Protein AF-0000000086675940 (afdb_homodimer)

Radius of gyration: 17.9 Å; Cα contacts (8 Å, |Δi|>4): 597; chains: 2; bounding box: 50×48×37 Å

Organism: NCBI:txid175570

InterPro domains:
  IPR023430 Peptidase HybD-like domain superfamily [G3DSA:3.40.50.1450] (22-101)
  IPR023430 Peptidase HybD-like domain superfamily [SSF53163] (34-94)

Nearest PDB structures (foldseek):
  2exb-assembly1_A  TM=4.768E-01  e=1.366E+00  Escherichia coli
  2ex2-assembly1_A  TM=4.635E-01  e=1.366E+00  Escherichia coli
  2ex9-assembly1_A  TM=4.389E-01  e=1.751E+00  Escherichia coli
  8imx-assembly1_S  TM=5.904E-01  e=6.865E+00  Homo sapiens
  8imy-assembly1_S  TM=3.851E-01  e=3.689E+00  Homo sapiens

Sequence (276 aa):
MSIIMSSGRAVRERPRQEKRPLVAVLSDGHRHRHGVGSAVLRQLDGLGVDLTLIGCDAEDSALLESWRNRDLVIVVDPIRADPARPGQVHRHAVARPGRGRLVVLAVEAGDGDHASAAARQVVDAIAAEVGAGRTRSAMSIIMSSGRAVRERPRQEKRPLVAVLSDGHRHRHGVGSAVLRQLDGLGVDLTLIGCDAEDSALLESWRNRDLVIVVDPIRADPARPGQVHRHAVARPGRGRLVVLAVEAGDGDHASAAARQVVDAIAAEVGAGRTRSA

Foldseek 3Di:
DPACQDQLDDPPQDPVQVPAAEDEQEAPQVCRCNDPSNVVSVVVVPPPGRHHYYYHYCNRDPVVVVVQQAQEAEAEAADADVVADQLDWDWDWAADPPRHIYIYTYGHHDDDPSVVNSVVVVVVVVVVVVVVVVVVVD/DPACQDQLDDPPQDPVQVPAAEDEQEAPQVCRCNDPSNVVSVVVVPPPGRHHYYYHYCRRDPVVVVVQQAQEAEAEAADADVVADQLDWDWDWAADPPRHIYIYTYGHHDDDPSVVNSVVVVVVVVVVVVVVVVVVVD

Secondary structure (DSSP, 8-state):
--EE---SS-----GGGGGSPEEEEE--GGGTTTSHHHHHHHHHHTT----EEEEE-TTT-HHHHHHHT-SEEEEEEEE--SS--TT-EEEEEEEETTTEEEEEEEEE---HHHHHHHHHHHHHHHHHHHHHHHHHH-/--EE---SS-----GGGGGSPEEEEE--GGGTTTSHHHHHHHHHHTT----EEEEE-TTT-HHHHHHHT-SEEEEEEEE--SS--TT-EEEEEEEETTTEEEEEEEEE---HHHHHHHHHHHHHHHHHHHHHHHHHH-

Solvent-accessible surface area (backbone atoms only — not comparable to full-atom values): 14085 Å² total; per-residue (Å²): 110,61,65,39,69,35,56,64,52,64,62,82,71,54,78,81,48,42,69,29,35,36,36,39,31,30,47,43,72,89,34,52,85,50,12,32,36,40,39,31,52,61,56,52,74,71,61,76,61,82,36,40,38,35,48,39,41,68,83,32,32,43,66,56,31,53,51,70,60,18,42,35,37,37,38,38,37,55,32,44,44,88,78,72,53,57,29,44,76,45,80,45,78,44,84,32,47,79,45,41,34,40,35,39,40,37,26,25,54,26,53,62,70,33,7,49,54,28,16,52,52,50,50,52,49,49,50,51,54,54,55,52,49,54,59,67,77,98,110,62,64,38,69,35,57,61,50,63,62,80,69,54,79,82,50,42,71,27,36,36,37,40,32,30,47,41,72,88,32,53,85,49,11,34,35,41,39,32,55,60,56,52,74,70,62,78,62,80,35,40,37,35,47,41,41,65,82,32,32,43,67,56,32,53,52,71,60,18,40,33,37,36,37,38,38,55,32,43,44,87,80,73,53,56,28,44,74,46,81,46,77,44,82,32,47,80,47,41,36,40,34,38,40,37,27,24,52,26,52,63,71,34,7,48,54,28,16,52,53,50,50,53,50,50,50,52,54,54,56,54,49,53,59,67,78,98

pLDDT: mean 74.91, std 18.51, range [30.34, 96.0]

Structure (mmCIF, N/CA/C/O backbone):
data_AF-0000000086675940-model_v1
#
loop_
_entity.id
_entity.type
_entity.pdbx_description
1 polymer 'Uncharacterized protein'
#
loop_
_atom_site.group_PDB
_atom_site.id
_atom_site.type_symbol
_atom_site.label_atom_id
_atom_site.label_alt_id
_atom_site.label_comp_id
_atom_site.label_asym_id
_atom_site.label_entity_id
_atom_site.label_seq_id
_atom_site.pdbx_PDB_ins_code
_atom_site.Cartn_x
_atom_site.Cartn_y
_atom_site.Cartn_z
_atom_site.occupancy
_atom_site.B_iso_or_equiv
_atom_site.auth_seq_id
_atom_site.auth_comp_id
_atom_site.auth_asym_id
_atom_site.auth_atom_id
_atom_site.pdbx_PDB_model_num
ATOM 1 N N . MET A 1 1 ? -16.453 -9.938 -13.969 1 30.34 1 MET A N 1
ATOM 2 C CA . MET A 1 1 ? -15.234 -9.641 -13.211 1 30.34 1 MET A CA 1
ATOM 3 C C . MET A 1 1 ? -14.328 -8.695 -13.992 1 30.34 1 MET A C 1
ATOM 5 O O . MET A 1 1 ? -14.023 -8.945 -15.156 1 30.34 1 MET A O 1
ATOM 9 N N . SER A 1 2 ? -14.5 -7.348 -13.711 1 34.34 2 SER A N 1
ATOM 10 C CA . SER A 1 2 ? -13.719 -6.453 -14.555 1 34.34 2 SER A CA 1
ATOM 11 C C . SER A 1 2 ? -12.227 -6.539 -14.234 1 34.34 2 SER A C 1
ATOM 13 O O . SER A 1 2 ? -11.812 -6.258 -13.109 1 34.34 2 SER A O 1
ATOM 15 N N . ILE A 1 3 ? -11.734 -7.688 -14.789 1 36.69 3 ILE A N 1
ATOM 16 C CA . ILE A 1 3 ? -10.273 -7.695 -14.742 1 36.69 3 ILE A CA 1
ATOM 17 C C . ILE A 1 3 ? -9.727 -6.488 -15.5 1 36.69 3 ILE A C 1
ATOM 19 O O . ILE A 1 3 ? -10.016 -6.301 -16.688 1 36.69 3 ILE A O 1
ATOM 23 N N . ILE A 1 4 ? -9.508 -5.445 -14.828 1 38.44 4 ILE A N 1
ATOM 24 C CA . ILE A 1 4 ? -8.859 -4.352 -15.547 1 38.44 4 ILE A CA 1
ATOM 25 C C . ILE A 1 4 ? -7.367 -4.645 -15.695 1 38.44 4 ILE A C 1
ATOM 27 O O . ILE A 1 4 ? -6.668 -4.824 -14.695 1 38.44 4 ILE A O 1
ATOM 31 N N . MET A 1 5 ? -7.051 -5.352 -16.594 1 35.66 5 MET A N 1
ATOM 32 C CA . MET A 1 5 ? -5.633 -5.371 -16.938 1 35.66 5 MET A CA 1
ATOM 33 C C . MET A 1 5 ? -5.121 -3.961 -17.203 1 35.66 5 MET A C 1
ATOM 35 O O . MET A 1 5 ? -5.508 -3.332 -18.188 1 35.66 5 MET A O 1
ATOM 39 N N . SER A 1 6 ? -5.281 -3.127 -16.281 1 33.78 6 SER A N 1
ATOM 40 C CA . SER A 1 6 ? -5.02 -1.724 -16.594 1 33.78 6 SER A CA 1
ATOM 41 C C . SER A 1 6 ? -3.627 -1.539 -17.188 1 33.78 6 SER A C 1
ATOM 43 O O . SER A 1 6 ? -2.627 -1.907 -16.562 1 33.78 6 SER A O 1
ATOM 45 N N . SER A 1 7 ? -3.57 -1.768 -18.406 1 34.81 7 SER A N 1
ATOM 46 C CA . SER A 1 7 ? -2.627 -0.858 -19.047 1 34.81 7 SER A CA 1
ATOM 47 C C . SER A 1 7 ? -2.725 0.545 -18.453 1 34.81 7 SER A C 1
ATOM 49 O O . SER A 1 7 ? -3.721 0.887 -17.812 1 34.81 7 SER A O 1
ATOM 51 N N . GLY A 1 8 ? -1.687 1.337 -18.156 1 38.44 8 GLY A N 1
ATOM 52 C CA . GLY A 1 8 ? -1.659 2.707 -17.672 1 38.44 8 GLY A CA 1
ATOM 53 C C . GLY A 1 8 ? -3.037 3.338 -17.578 1 38.44 8 GLY A C 1
ATOM 54 O O . GLY A 1 8 ? -3.16 4.555 -17.422 1 38.44 8 GLY A O 1
ATOM 55 N N . ARG A 1 9 ? -3.973 2.65 -18.141 1 35.62 9 ARG A N 1
ATOM 56 C CA . ARG A 1 9 ? -5.18 3.455 -18.297 1 35.62 9 ARG A CA 1
ATOM 57 C C . ARG A 1 9 ? -6.059 3.377 -17.047 1 35.62 9 ARG A C 1
ATOM 59 O O . ARG A 1 9 ? -6.188 2.314 -16.438 1 35.62 9 ARG A O 1
ATOM 66 N N . ALA A 1 10 ? -6.371 4.559 -16.516 1 39.41 10 ALA A N 1
ATOM 67 C CA . ALA A 1 10 ? -7.352 4.828 -15.469 1 39.41 10 ALA A CA 1
ATOM 68 C C . ALA A 1 10 ? -8.625 4.02 -15.688 1 39.41 10 ALA A C 1
ATOM 70 O O . ALA A 1 10 ? -9.227 4.07 -16.766 1 39.41 10 ALA A O 1
ATOM 71 N N . VAL A 1 11 ? -8.758 2.85 -15.195 1 38.5 11 VAL A N 1
ATOM 72 C CA . VAL A 1 11 ? -10.047 2.188 -15.344 1 38.5 11 VAL A CA 1
ATOM 73 C C . VAL A 1 11 ? -11.102 2.922 -14.516 1 38.5 11 VAL A C 1
ATOM 75 O O . VAL A 1 11 ? -10.898 3.174 -13.32 1 38.5 11 VAL A O 1
ATOM 78 N N . ARG A 1 12 ? -11.875 3.758 -15.172 1 43.31 12 ARG A N 1
ATOM 79 C CA . ARG A 1 12 ? -13.047 4.363 -14.539 1 43.31 12 ARG A CA 1
ATOM 80 C C . ARG A 1 12 ? -13.938 3.301 -13.914 1 43.31 12 ARG A C 1
ATOM 82 O O . ARG A 1 12 ? -14.375 2.369 -14.594 1 43.31 12 ARG A O 1
ATOM 89 N N . GLU A 1 13 ? -13.703 3.119 -12.648 1 48.38 13 GLU A N 1
ATOM 90 C CA . GLU A 1 13 ? -14.531 2.133 -11.953 1 48.38 13 GLU A CA 1
ATOM 91 C C . GLU A 1 13 ? -15.977 2.6 -11.859 1 48.38 13 GLU A C 1
ATOM 93 O O . GLU A 1 13 ? -16.234 3.787 -11.664 1 48.38 13 GLU A O 1
ATOM 98 N N . ARG A 1 14 ? -16.875 1.916 -12.32 1 48.91 14 ARG A N 1
ATOM 99 C CA . ARG A 1 14 ? -18.297 2.178 -12.109 1 48.91 14 ARG A CA 1
ATOM 100 C C . ARG A 1 14 ? -18.641 2.199 -10.625 1 48.91 14 ARG A C 1
ATOM 102 O O . ARG A 1 14 ? -18.016 1.501 -9.828 1 48.91 14 ARG A O 1
ATOM 109 N N . PRO A 1 15 ? -19.547 3.184 -10.227 1 48.59 15 PRO A N 1
ATOM 110 C CA . PRO A 1 15 ? -19.969 3.367 -8.844 1 48.59 15 PRO A CA 1
ATOM 111 C C . PRO A 1 15 ? -20.172 2.045 -8.102 1 48.59 15 PRO A C 1
ATOM 113 O O . PRO A 1 15 ? -19.859 1.947 -6.914 1 48.59 15 PRO A O 1
ATOM 116 N N . ARG A 1 16 ? -20.844 1.026 -8.672 1 48.22 16 ARG A N 1
ATOM 117 C CA . ARG A 1 16 ? -21.078 -0.259 -8.016 1 48.22 16 ARG A CA 1
ATOM 118 C C . ARG A 1 16 ? -19.75 -0.947 -7.695 1 48.22 16 ARG A C 1
ATOM 120 O O . ARG A 1 16 ? -19.688 -1.834 -6.844 1 48.22 16 ARG A O 1
ATOM 127 N N . GLN A 1 17 ? -18.766 -0.523 -8.398 1 52.91 17 GLN A N 1
ATOM 128 C CA . GLN A 1 17 ? -17.453 -1.15 -8.297 1 52.91 17 GLN A CA 1
ATOM 129 C C . GLN A 1 17 ? -16.703 -0.664 -7.066 1 52.91 17 GLN A C 1
ATOM 131 O O . GLN A 1 17 ? -15.695 -1.267 -6.664 1 52.91 17 GLN A O 1
ATOM 136 N N . GLU A 1 18 ? -17.188 0.436 -6.445 1 58.53 18 GLU A N 1
ATOM 137 C CA . GLU A 1 18 ? -16.531 1.056 -5.301 1 58.53 18 GLU A CA 1
ATOM 138 C C . GLU A 1 18 ? -16.625 0.174 -4.062 1 58.53 18 GLU A C 1
ATOM 140 O O . GLU A 1 18 ? -15.828 0.305 -3.133 1 58.53 18 GLU A O 1
ATOM 145 N N . LYS A 1 19 ? -17.547 -0.779 -4.188 1 66.75 19 LYS A N 1
ATOM 146 C CA . LYS A 1 19 ? -17.719 -1.623 -3.008 1 66.75 19 LYS A CA 1
ATOM 147 C C . LYS A 1 19 ? -16.953 -2.939 -3.162 1 66.75 19 LYS A C 1
ATOM 149 O O . LYS A 1 19 ? -16.828 -3.709 -2.207 1 66.75 19 LYS A O 1
ATOM 154 N N . ARG A 1 20 ? -16.469 -3.1 -4.352 1 77.88 20 ARG A N 1
ATOM 155 C CA . ARG A 1 20 ? -15.742 -4.344 -4.59 1 77.88 20 ARG A CA 1
ATOM 156 C C . ARG A 1 20 ? -14.312 -4.246 -4.07 1 77.88 20 ARG A C 1
ATOM 158 O O . ARG A 1 20 ? -13.664 -3.209 -4.207 1 77.88 20 ARG A O 1
ATOM 165 N N . PRO A 1 21 ? -13.859 -5.375 -3.361 1 86.06 21 PRO A N 1
ATOM 166 C CA . PRO A 1 21 ? -12.445 -5.379 -2.973 1 86.06 21 PRO A CA 1
ATOM 167 C C . PRO A 1 21 ? -11.508 -5.145 -4.156 1 86.06 21 PRO A C 1
ATOM 169 O O . PRO A 1 21 ? -11.805 -5.57 -5.277 1 86.06 21 PRO A O 1
ATOM 172 N N . LEU A 1 22 ? -10.469 -4.422 -3.914 1 83.5 22 LEU A N 1
ATOM 173 C CA . LEU A 1 22 ? -9.438 -4.172 -4.914 1 83.5 22 LEU A CA 1
ATOM 174 C C . LEU A 1 22 ? -8.234 -5.078 -4.688 1 83.5 22 LEU A C 1
ATOM 176 O O . LEU A 1 22 ? -7.719 -5.172 -3.57 1 83.5 22 LEU A O 1
ATOM 180 N N . VAL A 1 23 ? -7.836 -5.812 -5.766 1 86.75 23 VAL A N 1
ATOM 181 C CA . VAL A 1 23 ? -6.613 -6.605 -5.758 1 86.75 23 VAL A CA 1
ATOM 182 C C . VAL A 1 23 ? -5.625 -6.047 -6.777 1 86.75 23 VAL A C 1
ATOM 184 O O . VAL A 1 23 ? -5.91 -6.023 -7.977 1 86.75 23 VAL A O 1
ATOM 187 N N . ALA A 1 24 ? -4.52 -5.527 -6.262 1 83.62 24 ALA A N 1
ATOM 188 C CA . ALA A 1 24 ? -3.426 -5.051 -7.102 1 83.62 24 ALA A CA 1
ATOM 189 C C . ALA A 1 24 ? -2.268 -6.047 -7.113 1 83.62 24 ALA A C 1
ATOM 191 O O . ALA A 1 24 ? -1.727 -6.391 -6.059 1 83.62 24 ALA A O 1
ATOM 192 N N . VAL A 1 25 ? -1.924 -6.586 -8.32 1 85.88 25 VAL A N 1
ATOM 193 C CA . VAL A 1 25 ? -0.825 -7.535 -8.461 1 85.88 25 VAL A CA 1
ATOM 194 C C . VAL A 1 25 ? 0.376 -6.84 -9.102 1 85.88 25 VAL A C 1
ATOM 196 O O . VAL A 1 25 ? 0.312 -6.41 -10.25 1 85.88 25 VAL A O 1
ATOM 199 N N . LEU A 1 26 ? 1.483 -6.73 -8.312 1 80.88 26 LEU A N 1
ATOM 200 C CA . LEU A 1 26 ? 2.707 -6.117 -8.812 1 80.88 26 LEU A CA 1
ATOM 201 C C . LEU A 1 26 ? 3.496 -7.105 -9.672 1 80.88 26 LEU A C 1
ATOM 203 O O . LEU A 1 26 ? 3.525 -8.305 -9.375 1 80.88 26 LEU A O 1
ATOM 207 N N . SER A 1 27 ? 4.062 -6.582 -10.742 1 76.12 27 SER A N 1
ATOM 208 C CA . SER A 1 27 ? 4.859 -7.43 -11.625 1 76.12 27 SER A CA 1
ATOM 209 C C . SER A 1 27 ? 6.215 -7.754 -11.008 1 76.12 27 SER A C 1
ATOM 211 O O . SER A 1 27 ? 6.742 -6.977 -10.203 1 76.12 27 SER A O 1
ATOM 213 N N . ASP A 1 28 ? 6.688 -9.023 -11.273 1 70.44 28 ASP A N 1
ATOM 214 C CA . ASP A 1 28 ? 8 -9.461 -10.812 1 70.44 28 ASP A CA 1
ATOM 215 C C . ASP A 1 28 ? 9.109 -8.914 -11.703 1 70.44 28 ASP A C 1
ATOM 217 O O . ASP A 1 28 ? 10.188 -9.508 -11.797 1 70.44 28 ASP A O 1
ATOM 221 N N . GLY A 1 29 ? 8.938 -7.715 -12.164 1 61.03 29 GLY A N 1
ATOM 222 C CA . GLY A 1 29 ? 9.945 -7.125 -13.023 1 61.03 29 GLY A CA 1
ATOM 223 C C . GLY A 1 29 ? 10.414 -8.062 -14.125 1 61.03 29 GLY A C 1
ATOM 224 O O . GLY A 1 29 ? 9.773 -8.156 -15.18 1 61.03 29 GLY A O 1
ATOM 225 N N . HIS A 1 30 ? 11.508 -8.945 -13.75 1 59.66 30 HIS A N 1
ATOM 226 C CA . HIS A 1 30 ? 12.281 -9.742 -14.695 1 59.66 30 HIS A CA 1
ATOM 227 C C . HIS A 1 30 ? 11.5 -10.977 -15.141 1 59.66 30 HIS A C 1
ATOM 229 O O . HIS A 1 30 ? 11.828 -11.586 -16.156 1 59.66 30 HIS A O 1
ATOM 235 N N . ARG A 1 31 ? 10.531 -11.328 -14.391 1 61.97 31 ARG A N 1
ATOM 236 C CA . ARG A 1 31 ? 9.891 -12.602 -14.68 1 61.97 31 ARG A CA 1
ATOM 237 C C . ARG A 1 31 ? 8.477 -12.398 -15.219 1 61.97 31 ARG A C 1
ATOM 239 O O . ARG A 1 31 ? 7.594 -13.219 -14.969 1 61.97 31 ARG A O 1
ATOM 246 N N . HIS A 1 32 ? 8.289 -11.336 -15.969 1 61.25 32 HIS A N 1
ATOM 247 C CA . HIS A 1 32 ? 6.992 -10.852 -16.422 1 61.25 32 HIS A CA 1
ATOM 248 C C . HIS A 1 32 ? 6.043 -12.008 -16.719 1 61.25 32 HIS A C 1
ATOM 250 O O . HIS A 1 32 ? 5.004 -12.148 -16.062 1 61.25 32 HIS A O 1
ATOM 256 N N . ARG A 1 33 ? 6.426 -12.945 -17.609 1 64.5 33 ARG A N 1
ATOM 257 C CA . ARG A 1 33 ? 5.461 -13.906 -18.141 1 64.5 33 ARG A CA 1
ATOM 258 C C . ARG A 1 33 ? 5.41 -15.164 -17.266 1 64.5 33 ARG A C 1
ATOM 260 O O . ARG A 1 33 ? 4.41 -15.883 -17.266 1 64.5 33 ARG A O 1
ATOM 267 N N . HIS A 1 34 ? 6.375 -15.398 -16.453 1 74 34 HIS A N 1
ATOM 268 C CA . HIS A 1 34 ? 6.398 -16.656 -15.719 1 74 34 HIS A CA 1
ATOM 269 C C . HIS A 1 34 ? 6.512 -16.422 -14.219 1 74 34 HIS A C 1
ATOM 271 O O . HIS A 1 34 ? 6.789 -17.344 -13.461 1 74 34 HIS A O 1
ATOM 277 N N . GLY A 1 35 ? 6.25 -15.273 -13.852 1 84.62 35 GLY A N 1
ATOM 278 C CA . GLY A 1 35 ? 6.387 -14.922 -12.445 1 84.62 35 GLY A CA 1
ATOM 279 C C . GLY A 1 35 ? 5.102 -15.102 -11.664 1 84.62 35 GLY A C 1
ATOM 280 O O . GLY A 1 35 ? 4.074 -15.484 -12.219 1 84.62 35 GLY A O 1
ATOM 281 N N . VAL A 1 36 ? 5.23 -14.922 -10.414 1 86.75 36 VAL A N 1
ATOM 282 C CA . VAL A 1 36 ? 4.125 -15.117 -9.477 1 86.75 36 VAL A CA 1
ATOM 283 C C . VAL A 1 36 ? 2.971 -14.18 -9.852 1 86.75 36 VAL A C 1
ATOM 285 O O . VAL A 1 36 ? 1.806 -14.586 -9.812 1 86.75 36 VAL A O 1
ATOM 288 N N . GLY A 1 37 ? 3.332 -12.992 -10.172 1 85.38 37 GLY A N 1
ATOM 289 C CA . GLY A 1 37 ? 2.293 -12.039 -10.539 1 85.38 37 GLY A CA 1
ATOM 290 C C . GLY A 1 37 ? 1.417 -12.523 -11.68 1 85.38 37 GLY A C 1
ATOM 291 O O . GLY A 1 37 ? 0.188 -12.492 -11.586 1 85.38 37 GLY A O 1
ATOM 292 N N . SER A 1 38 ? 2.07 -12.992 -12.688 1 84.5 38 SER A N 1
ATOM 293 C CA . SER A 1 38 ? 1.35 -13.5 -13.852 1 84.5 38 SER A CA 1
ATOM 294 C C . SER A 1 38 ? 0.523 -14.734 -13.484 1 84.5 38 SER A C 1
ATOM 296 O O . SER A 1 38 ? -0.611 -14.883 -13.945 1 84.5 38 SER A O 1
ATOM 298 N N . ALA A 1 39 ? 1.06 -15.617 -12.766 1 88.38 39 ALA A N 1
ATOM 299 C CA . ALA A 1 39 ? 0.365 -16.828 -12.336 1 88.38 39 ALA A CA 1
ATOM 300 C C . ALA A 1 39 ? -0.875 -16.484 -11.508 1 88.38 39 ALA A C 1
ATOM 302 O O . ALA A 1 39 ? -1.925 -17.109 -11.672 1 88.38 39 ALA A O 1
ATOM 303 N N . VAL A 1 40 ? -0.765 -15.531 -10.641 1 89.56 40 VAL A N 1
ATOM 304 C CA . VAL A 1 40 ? -1.887 -15.094 -9.812 1 89.56 40 VAL A CA 1
ATOM 305 C C . VAL A 1 40 ? -3 -14.547 -10.703 1 89.56 40 VAL A C 1
ATOM 307 O O . VAL A 1 40 ? -4.168 -14.898 -10.531 1 89.56 40 VAL A O 1
ATOM 310 N N . LEU A 1 41 ? -2.607 -13.688 -11.633 1 85.5 41 LEU A N 1
ATOM 311 C CA . LEU A 1 41 ? -3.586 -13.094 -12.531 1 85.5 41 LEU A CA 1
ATOM 312 C C . LEU A 1 41 ? -4.328 -14.164 -13.32 1 85.5 41 LEU A C 1
ATOM 314 O O . LEU A 1 41 ? -5.547 -14.102 -13.469 1 85.5 41 LEU A O 1
ATOM 318 N N . ARG A 1 42 ? -3.65 -15.133 -13.797 1 84.69 42 ARG A N 1
ATOM 319 C CA . ARG A 1 42 ? -4.246 -16.219 -14.57 1 84.69 42 ARG A CA 1
ATOM 320 C C . ARG A 1 42 ? -5.219 -17.031 -13.719 1 84.69 42 ARG A C 1
ATOM 322 O O . ARG A 1 42 ? -6.297 -17.406 -14.188 1 84.69 42 ARG A O 1
ATOM 329 N N . GLN A 1 43 ? -4.875 -17.234 -12.547 1 87.75 43 GLN A N 1
ATOM 330 C CA . GLN A 1 43 ? -5.684 -18.094 -11.68 1 87.75 43 GLN A CA 1
ATOM 331 C C . GLN A 1 43 ? -6.91 -17.344 -11.164 1 87.75 43 GLN A C 1
ATOM 333 O O . GLN A 1 43 ? -7.949 -17.953 -10.898 1 87.75 43 GLN A O 1
ATOM 338 N N . LEU A 1 44 ? -6.805 -16.016 -10.992 1 84.75 44 LEU A N 1
ATOM 339 C CA . LEU A 1 44 ? -7.93 -15.227 -10.5 1 84.75 44 LEU A CA 1
ATOM 340 C C . LEU A 1 44 ? -9.008 -15.086 -11.578 1 84.75 44 LEU A C 1
ATOM 342 O O . LEU A 1 44 ? -10.188 -14.914 -11.258 1 84.75 44 LEU A O 1
ATOM 346 N N . ASP A 1 45 ? -8.641 -14.93 -12.805 1 75.56 45 ASP A N 1
ATOM 347 C CA . ASP A 1 45 ? -9.578 -14.812 -13.914 1 75.56 45 ASP A CA 1
ATOM 348 C C . ASP A 1 45 ? -10.609 -15.938 -13.891 1 75.56 45 ASP A C 1
ATOM 350 O O . ASP A 1 45 ? -11.766 -15.734 -14.273 1 75.56 45 ASP A O 1
ATOM 354 N N . GLY A 1 46 ? -10.336 -17.078 -13.25 1 67.44 46 GLY A N 1
ATOM 355 C CA . GLY A 1 46 ? -11.227 -18.234 -13.25 1 67.44 46 GLY A CA 1
ATOM 356 C C . GLY A 1 46 ? -12.023 -18.375 -11.961 1 67.44 46 GLY A C 1
ATOM 357 O O . GLY A 1 46 ? -12.938 -19.188 -11.875 1 67.44 46 GLY A O 1
ATOM 358 N N . LEU A 1 47 ? -11.82 -17.609 -11.008 1 69.69 47 LEU A N 1
ATOM 359 C CA . LEU A 1 47 ? -12.367 -17.875 -9.68 1 69.69 47 LEU A CA 1
ATOM 360 C C . LEU A 1 47 ? -13.711 -17.172 -9.508 1 69.69 47 LEU A C 1
ATOM 362 O O . LEU A 1 47 ? -14.508 -17.562 -8.641 1 69.69 47 LEU A O 1
ATOM 366 N N . GLY A 1 48 ? -14.188 -16.453 -10.43 1 67.56 48 GLY A N 1
ATOM 367 C CA . GLY A 1 48 ? -15.508 -15.867 -10.312 1 67.56 48 GLY A CA 1
ATOM 368 C C . GLY A 1 48 ? -15.648 -14.969 -9.094 1 67.56 48 GLY A C 1
ATOM 369 O O . GLY A 1 48 ? -16.75 -14.844 -8.539 1 67.56 48 GLY A O 1
ATOM 370 N N . VAL A 1 49 ? -14.695 -14.609 -8.344 1 69.5 49 VAL A N 1
ATOM 371 C CA . VAL A 1 49 ? -14.781 -13.734 -7.184 1 69.5 49 VAL A CA 1
ATOM 372 C C . VAL A 1 49 ? -15.023 -12.297 -7.641 1 69.5 49 VAL A C 1
ATOM 374 O O . VAL A 1 49 ? -14.445 -11.852 -8.633 1 69.5 49 VAL A O 1
ATOM 377 N N . ASP A 1 50 ? -16.031 -11.68 -7.031 1 75.88 50 ASP A N 1
ATOM 378 C CA . ASP A 1 50 ? -16.375 -10.305 -7.355 1 75.88 50 ASP A CA 1
ATOM 379 C C . ASP A 1 50 ? -15.344 -9.328 -6.793 1 75.88 50 ASP A C 1
ATOM 381 O O . ASP A 1 50 ? -15.414 -8.953 -5.621 1 75.88 50 ASP A O 1
ATOM 385 N N . LEU A 1 51 ? -14.359 -9.078 -7.523 1 80.69 51 LEU A N 1
ATOM 386 C CA . LEU A 1 51 ? -13.305 -8.164 -7.113 1 80.69 51 LEU A CA 1
ATOM 387 C C . LEU A 1 51 ? -12.82 -7.328 -8.297 1 80.69 51 LEU A C 1
ATOM 389 O O . LEU A 1 51 ? -13.094 -7.66 -9.445 1 80.69 51 LEU A O 1
ATOM 393 N N . THR A 1 52 ? -12.33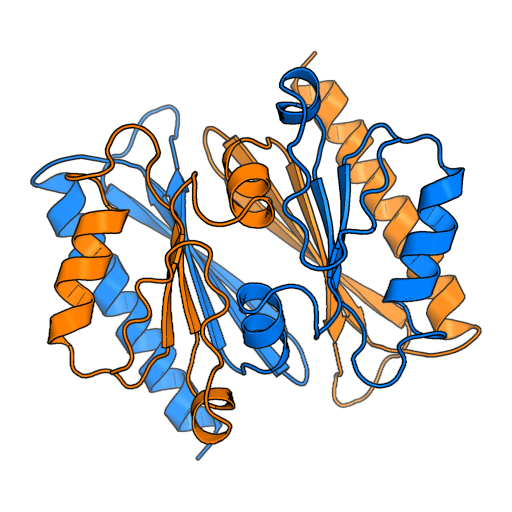6 -6.188 -7.996 1 79.69 52 THR A N 1
ATOM 394 C CA . THR A 1 52 ? -11.586 -5.402 -8.977 1 79.69 52 THR A CA 1
ATOM 395 C C . THR A 1 52 ? -10.125 -5.836 -9.008 1 79.69 52 THR A C 1
ATOM 397 O O . THR A 1 52 ? -9.445 -5.832 -7.98 1 79.69 52 THR A O 1
ATOM 400 N N . LEU A 1 53 ? -9.672 -6.34 -10.203 1 79.38 53 LEU A N 1
ATOM 401 C CA . LEU A 1 53 ? -8.305 -6.832 -10.359 1 79.38 53 LEU A CA 1
ATOM 402 C C . LEU A 1 53 ? -7.484 -5.879 -11.219 1 79.38 53 LEU A C 1
ATOM 404 O O . LEU A 1 53 ? -7.898 -5.516 -12.328 1 79.38 53 LEU A O 1
ATOM 408 N N . ILE A 1 54 ? -6.281 -5.457 -10.586 1 75.88 54 ILE A N 1
ATOM 409 C CA . ILE A 1 54 ? -5.379 -4.594 -11.336 1 75.88 54 ILE A CA 1
ATOM 410 C C . ILE A 1 54 ? -3.99 -5.227 -11.398 1 75.88 54 ILE A C 1
ATOM 412 O O . ILE A 1 54 ? -3.414 -5.574 -10.367 1 75.88 54 ILE A O 1
ATOM 416 N N . GLY A 1 55 ? -3.518 -5.496 -12.656 1 74.19 55 GLY A N 1
ATOM 417 C CA . GLY A 1 55 ? -2.123 -5.859 -12.859 1 74.19 55 GLY A CA 1
ATOM 418 C C . GLY A 1 55 ? -1.205 -4.656 -12.961 1 74.19 55 GLY A C 1
ATOM 419 O O . GLY A 1 55 ? -1.459 -3.742 -13.75 1 74.19 55 GLY A O 1
ATOM 420 N N . CYS A 1 56 ? -0.272 -4.566 -11.984 1 66.06 56 CYS A N 1
ATOM 421 C CA . CYS A 1 56 ? 0.638 -3.428 -11.969 1 66.06 56 CYS A CA 1
ATOM 422 C C . CYS A 1 56 ? 1.984 -3.795 -12.578 1 66.06 56 CYS A C 1
ATOM 424 O O . CYS A 1 56 ? 2.768 -4.527 -11.969 1 66.06 56 CYS A O 1
ATOM 426 N N . ASP A 1 57 ? 2.051 -3.451 -13.914 1 60 57 ASP A N 1
ATOM 427 C CA . ASP A 1 57 ? 3.336 -3.645 -14.578 1 60 57 ASP A CA 1
ATOM 428 C C . ASP A 1 57 ? 4.199 -2.389 -14.484 1 60 57 ASP A C 1
ATOM 430 O O . ASP A 1 57 ? 3.701 -1.312 -14.148 1 60 57 ASP A O 1
ATOM 434 N N . ALA A 1 58 ? 5.516 -2.66 -14.32 1 51.47 58 ALA A N 1
ATOM 435 C CA . ALA A 1 58 ? 6.469 -1.559 -14.219 1 51.47 58 ALA A CA 1
ATOM 436 C C . ALA A 1 58 ? 6.082 -0.406 -15.141 1 51.47 58 ALA A C 1
ATOM 438 O O . ALA A 1 58 ? 6.301 0.761 -14.812 1 51.47 58 ALA A O 1
ATOM 439 N N . GLU A 1 59 ? 5.59 -0.691 -16.203 1 47.62 59 GLU A N 1
ATOM 440 C CA . GLU A 1 59 ? 5.344 0.376 -17.172 1 47.62 59 GLU A CA 1
ATOM 441 C C . GLU A 1 59 ? 4.066 1.137 -16.844 1 47.62 59 GLU A C 1
ATOM 443 O O . GLU A 1 59 ? 3.873 2.268 -17.297 1 47.62 59 GLU A O 1
ATOM 448 N N . ASP A 1 60 ? 3.176 0.591 -16.125 1 48.12 60 ASP A N 1
ATOM 449 C CA . ASP A 1 60 ? 1.81 1.104 -16.156 1 48.12 60 ASP A CA 1
ATOM 450 C C . ASP A 1 60 ? 1.643 2.293 -15.219 1 48.12 60 ASP A C 1
ATOM 452 O O . ASP A 1 60 ? 0.864 3.207 -15.492 1 48.12 60 ASP A O 1
ATOM 456 N N . SER A 1 61 ? 2.104 2.283 -14.031 1 49.75 61 SER A N 1
ATOM 457 C CA . SER A 1 61 ? 1.866 3.445 -13.18 1 49.75 61 SER A CA 1
ATOM 458 C C . SER A 1 61 ? 3.164 3.955 -12.562 1 49.75 61 SER A C 1
ATOM 460 O O . SER A 1 61 ? 3.961 3.172 -12.039 1 49.75 61 SER A O 1
ATOM 462 N N . ALA A 1 62 ? 3.412 5.176 -13.008 1 49.31 62 ALA A N 1
ATOM 463 C CA . ALA A 1 62 ? 4.586 5.84 -12.445 1 49.31 62 ALA A CA 1
ATOM 464 C C . ALA A 1 62 ? 4.656 5.637 -10.93 1 49.31 62 ALA A C 1
ATOM 466 O O . ALA A 1 62 ? 5.742 5.441 -10.375 1 49.31 62 ALA A O 1
ATOM 467 N N . LEU A 1 63 ? 3.447 5.59 -10.359 1 51.66 63 LEU A N 1
ATOM 468 C CA . LEU A 1 63 ? 3.451 5.484 -8.898 1 51.66 63 LEU A CA 1
ATOM 469 C C . LEU A 1 63 ? 3.889 4.094 -8.453 1 51.66 63 LEU A C 1
ATOM 471 O O . LEU A 1 63 ? 4.715 3.959 -7.551 1 51.66 63 LEU A O 1
ATOM 475 N N . LEU A 1 64 ? 3.312 3.178 -9.148 1 56.09 64 LEU A N 1
ATOM 476 C CA . LEU A 1 64 ? 3.619 1.812 -8.742 1 56.09 64 LEU A CA 1
ATOM 477 C C . LEU A 1 64 ? 5.035 1.428 -9.148 1 56.09 64 LEU A C 1
ATOM 479 O O . LEU A 1 64 ? 5.727 0.719 -8.414 1 56.09 64 LEU A O 1
ATOM 483 N N . GLU A 1 65 ? 5.418 1.963 -10.336 1 55.59 65 GLU A N 1
ATOM 484 C CA . GLU A 1 65 ? 6.801 1.73 -10.75 1 55.59 65 GLU A CA 1
ATOM 485 C C . GLU A 1 65 ? 7.781 2.299 -9.734 1 55.59 65 GLU A C 1
ATOM 487 O O . GLU A 1 65 ? 8.812 1.688 -9.445 1 55.59 65 GLU A O 1
ATOM 492 N N . SER A 1 66 ? 7.41 3.408 -9.297 1 56.12 66 SER A N 1
ATOM 493 C CA . SER A 1 66 ? 8.258 4.055 -8.297 1 56.12 66 SER A CA 1
ATOM 494 C C . SER A 1 66 ? 8.273 3.268 -6.992 1 56.12 66 SER A C 1
ATOM 496 O O . SER A 1 66 ? 9.312 3.186 -6.328 1 56.12 66 SER A O 1
ATOM 498 N N . TRP A 1 67 ? 7.176 2.582 -6.859 1 63.03 67 TRP A N 1
ATOM 499 C CA . TRP A 1 67 ? 7.059 1.773 -5.648 1 63.03 67 TRP A CA 1
ATOM 500 C C . TRP A 1 67 ? 8.008 0.578 -5.699 1 63.03 67 TRP A C 1
ATOM 502 O O . TRP A 1 67 ? 8.688 0.277 -4.719 1 63.03 67 TRP A O 1
ATOM 512 N N . ARG A 1 68 ? 8.117 -0.034 -6.871 1 62.47 68 ARG A N 1
ATOM 513 C CA . ARG A 1 68 ? 8.805 -1.309 -7.023 1 62.47 68 ARG A CA 1
ATOM 514 C C . ARG A 1 68 ? 10.305 -1.146 -6.801 1 62.47 68 ARG A C 1
ATOM 516 O O . ARG A 1 68 ? 10.945 -2.01 -6.195 1 62.47 68 ARG A O 1
ATOM 523 N N . ASN A 1 69 ? 10.812 -0.076 -7.18 1 67.44 69 ASN A N 1
ATOM 524 C CA . ASN A 1 69 ? 12.266 0.016 -7.199 1 67.44 69 ASN A CA 1
ATOM 525 C C . ASN A 1 69 ? 12.789 0.859 -6.039 1 67.44 69 ASN A C 1
ATOM 527 O O . ASN A 1 69 ? 13.961 1.247 -6.027 1 67.44 69 ASN A O 1
ATOM 531 N N . ARG A 1 70 ? 11.883 1.062 -5.094 1 77.56 70 ARG A N 1
ATOM 532 C CA . ARG A 1 70 ? 12.32 1.897 -3.982 1 77.56 70 ARG A CA 1
ATOM 533 C C . ARG A 1 70 ? 12.531 1.065 -2.721 1 77.56 70 ARG A C 1
ATOM 535 O O . ARG A 1 70 ? 11.734 0.181 -2.412 1 77.56 70 ARG A O 1
ATOM 542 N N . ASP A 1 71 ? 13.641 1.385 -2.039 1 82.06 71 ASP A N 1
ATOM 543 C CA . ASP A 1 71 ? 13.969 0.663 -0.814 1 82.06 71 ASP A CA 1
ATOM 544 C C . ASP A 1 71 ? 13.016 1.03 0.317 1 82.06 71 ASP A C 1
ATOM 546 O O . ASP A 1 71 ? 12.812 0.248 1.248 1 82.06 71 ASP A O 1
ATOM 550 N N . LEU A 1 72 ? 12.523 2.25 0.242 1 88.81 72 LEU A N 1
ATOM 551 C CA . LEU A 1 72 ? 11.594 2.73 1.26 1 88.81 72 LEU A CA 1
ATOM 552 C C . LEU A 1 72 ? 10.398 3.428 0.619 1 88.81 72 LEU A C 1
ATOM 554 O O . LEU A 1 72 ? 10.562 4.371 -0.156 1 88.81 72 LEU A O 1
ATOM 558 N N . VAL A 1 73 ? 9.266 2.844 0.91 1 87.5 73 VAL A N 1
ATOM 559 C CA . VAL A 1 73 ? 8 3.457 0.504 1 87.5 73 VAL A CA 1
ATOM 560 C C . VAL A 1 73 ? 7.172 3.797 1.739 1 87.5 73 VAL A C 1
ATOM 562 O O . VAL A 1 73 ? 6.953 2.941 2.602 1 87.5 73 VAL A O 1
ATOM 565 N N . ILE A 1 74 ? 6.781 5.078 1.896 1 90.69 74 ILE A N 1
ATOM 566 C CA . ILE A 1 74 ? 5.922 5.539 2.982 1 90.69 74 ILE A CA 1
ATOM 567 C C . ILE A 1 74 ? 4.586 6.012 2.416 1 90.69 74 ILE A C 1
ATOM 569 O O . ILE A 1 74 ? 4.551 6.812 1.478 1 90.69 74 ILE A O 1
ATOM 573 N N . VAL A 1 75 ? 3.477 5.492 2.918 1 88.06 75 VAL A N 1
ATOM 574 C CA . VAL A 1 75 ? 2.135 5.938 2.555 1 88.06 75 VAL A CA 1
ATOM 575 C C . VAL A 1 75 ? 1.493 6.664 3.734 1 88.06 75 VAL A C 1
ATOM 577 O O . VAL A 1 75 ? 1.423 6.121 4.84 1 88.06 75 VAL A O 1
ATOM 580 N N . VAL A 1 76 ? 1.136 7.898 3.52 1 90.75 76 VAL A N 1
ATOM 581 C CA . VAL A 1 76 ? 0.33 8.648 4.477 1 90.75 76 VAL A CA 1
ATOM 582 C C . VAL A 1 76 ? -1.147 8.547 4.102 1 90.75 76 VAL A C 1
ATOM 584 O O . VAL A 1 76 ? -1.558 9.016 3.039 1 90.75 76 VAL A O 1
ATOM 587 N N . ASP A 1 77 ? -1.948 7.988 5 1 86.69 77 ASP A N 1
ATOM 588 C CA . ASP A 1 77 ? -3.334 7.629 4.707 1 86.69 77 ASP A CA 1
ATOM 589 C C . ASP A 1 77 ? -4.285 8.258 5.727 1 86.69 77 ASP A C 1
ATOM 591 O O . ASP A 1 77 ? -4.367 7.801 6.867 1 86.69 77 ASP A O 1
ATOM 595 N N . PRO A 1 78 ? -4.973 9.359 5.367 1 88.69 78 PRO A N 1
ATOM 596 C CA . PRO A 1 78 ? -6.035 9.836 6.258 1 88.69 78 PRO A CA 1
ATOM 597 C C . PRO A 1 78 ? -7.16 8.82 6.438 1 88.69 78 PRO A C 1
ATOM 599 O O . PRO A 1 78 ? -7.68 8.281 5.453 1 88.69 78 PRO A O 1
ATOM 602 N N . ILE A 1 79 ? -7.562 8.508 7.719 1 86.62 79 ILE A N 1
ATOM 603 C CA . ILE A 1 79 ? -8.594 7.516 8.016 1 86.62 79 ILE A CA 1
ATOM 604 C C . ILE A 1 79 ? -9.625 8.117 8.961 1 86.62 79 ILE A C 1
ATOM 606 O O . ILE A 1 79 ? -9.438 9.211 9.492 1 86.62 79 ILE A O 1
ATOM 610 N N . ARG A 1 80 ? -10.719 7.457 9.133 1 86.75 80 ARG A N 1
ATOM 611 C CA . ARG A 1 80 ? -11.773 7.809 10.07 1 86.75 80 ARG A CA 1
ATOM 612 C C . ARG A 1 80 ? -12.109 6.641 10.992 1 86.75 80 ARG A C 1
ATOM 614 O O . ARG A 1 80 ? -12.359 5.527 10.523 1 86.75 80 ARG A O 1
ATOM 621 N N . ALA A 1 81 ? -11.969 6.926 12.219 1 86.25 81 ALA A N 1
ATOM 622 C CA . ALA A 1 81 ? -12.266 5.898 13.211 1 86.25 81 ALA A CA 1
ATOM 623 C C . ALA A 1 81 ? -13.484 6.281 14.047 1 86.25 81 ALA A C 1
ATOM 625 O O . ALA A 1 81 ? -13.906 7.441 14.055 1 86.25 81 ALA A O 1
ATOM 626 N N . ASP A 1 82 ? -14.172 5.27 14.594 1 87.88 82 ASP A N 1
ATOM 627 C CA . ASP A 1 82 ? -15.258 5.453 15.555 1 87.88 82 ASP A CA 1
ATOM 628 C C . ASP A 1 82 ? -14.984 4.688 16.844 1 87.88 82 ASP A C 1
ATOM 630 O O . ASP A 1 82 ? -14.93 3.455 16.844 1 87.88 82 ASP A O 1
ATOM 634 N N . PRO A 1 83 ? -14.75 5.367 17.969 1 91.06 83 PRO A N 1
ATOM 635 C CA . PRO A 1 83 ? -14.805 6.816 18.172 1 91.06 83 PRO A CA 1
ATOM 636 C C . PRO A 1 83 ? -13.633 7.551 17.516 1 91.06 83 PRO A C 1
ATOM 638 O O . PRO A 1 83 ? -12.547 6.984 17.391 1 91.06 83 PRO A O 1
ATOM 641 N N . ALA A 1 84 ? -13.906 8.805 17.156 1 89.12 84 ALA A N 1
ATOM 642 C CA . ALA A 1 84 ? -12.914 9.602 16.438 1 89.12 84 ALA A CA 1
ATOM 643 C C . ALA A 1 84 ? -11.812 10.086 17.375 1 89.12 84 ALA A C 1
ATOM 645 O O . ALA A 1 84 ? -12.086 10.453 18.531 1 89.12 84 ALA A O 1
ATOM 646 N N . ARG A 1 85 ? -10.57 9.953 17 1 92.19 85 ARG A N 1
ATOM 647 C CA . ARG A 1 85 ? -9.398 10.547 17.641 1 92.19 85 ARG A CA 1
ATOM 648 C C . ARG A 1 85 ? -8.602 11.383 16.656 1 92.19 85 ARG A C 1
ATOM 650 O O . ARG A 1 85 ? -7.465 11.031 16.312 1 92.19 85 ARG A O 1
ATOM 657 N N . PRO A 1 86 ? -9.211 12.547 16.281 1 90.56 86 PRO A N 1
ATOM 658 C CA . PRO A 1 86 ? -8.57 13.367 15.25 1 90.56 86 PRO A CA 1
ATOM 659 C C . PRO A 1 86 ? -7.102 13.656 15.547 1 90.56 86 PRO A C 1
ATOM 661 O O . PRO A 1 86 ? -6.754 14 16.672 1 90.56 86 PRO A O 1
ATOM 664 N N . GLY A 1 87 ? -6.254 13.398 14.531 1 91.38 87 GLY A N 1
ATOM 665 C CA . GLY A 1 87 ? -4.836 13.703 14.656 1 91.38 87 GLY A CA 1
ATOM 666 C C . GLY A 1 87 ? -4.008 12.508 15.086 1 91.38 87 GLY A C 1
ATOM 667 O O . GLY A 1 87 ? -2.775 12.555 15.062 1 91.38 87 GLY A O 1
ATOM 668 N N . GLN A 1 88 ? -4.613 11.398 15.578 1 93.38 88 GLN A N 1
ATOM 669 C CA . GLN A 1 88 ? -3.879 10.203 15.977 1 93.38 88 GLN A CA 1
ATOM 670 C C . GLN A 1 88 ? -3.182 9.562 14.773 1 93.38 88 GLN A C 1
ATOM 672 O O . GLN A 1 88 ? -3.795 9.367 13.727 1 93.38 88 GLN A O 1
ATOM 677 N N . VAL A 1 89 ? -1.879 9.25 14.953 1 94.31 89 VAL A N 1
ATOM 678 C CA . VAL A 1 89 ? -1.075 8.648 13.891 1 94.31 89 VAL A CA 1
ATOM 679 C C . VAL A 1 89 ? -0.773 7.195 14.234 1 94.31 89 VAL A C 1
ATOM 681 O O . VAL A 1 89 ? -0.292 6.895 15.328 1 94.31 89 VAL A O 1
ATOM 684 N N . HIS A 1 90 ? -1.139 6.27 13.398 1 93.12 90 HIS A N 1
ATOM 685 C CA . HIS A 1 90 ? -0.823 4.848 13.508 1 93.12 90 HIS A CA 1
ATOM 686 C C . HIS A 1 90 ? 0.262 4.449 12.508 1 93.12 90 HIS A C 1
ATOM 688 O O . HIS A 1 90 ? 0.142 4.719 11.312 1 93.12 90 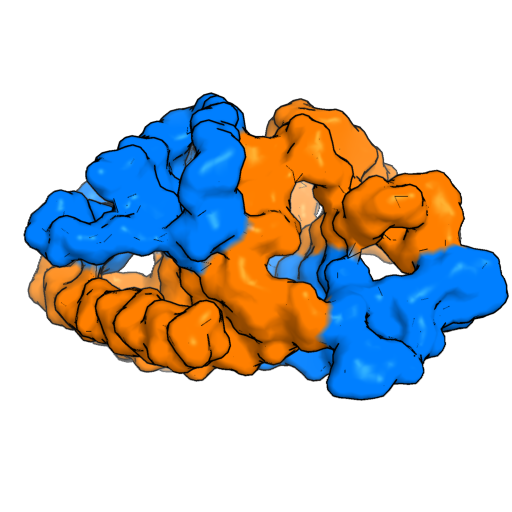HIS A O 1
ATOM 694 N N . ARG A 1 91 ? 1.297 3.795 12.953 1 94.5 91 ARG A N 1
ATOM 695 C CA . ARG A 1 91 ? 2.412 3.369 12.117 1 94.5 91 ARG A CA 1
ATOM 696 C C . ARG A 1 91 ? 2.416 1.855 11.938 1 94.5 91 ARG A C 1
ATOM 698 O O . ARG A 1 91 ? 2.406 1.106 12.914 1 94.5 91 ARG A O 1
ATOM 705 N N . HIS A 1 92 ? 2.402 1.431 10.719 1 91.06 92 HIS A N 1
ATOM 706 C CA . HIS A 1 92 ? 2.543 0.024 10.359 1 91.06 92 HIS A CA 1
ATOM 707 C C . HIS A 1 92 ? 3.686 -0.18 9.367 1 91.06 92 HIS A C 1
ATOM 709 O O . HIS A 1 92 ? 3.705 0.44 8.297 1 91.06 92 HIS A O 1
ATOM 715 N N . ALA A 1 93 ? 4.605 -1.095 9.734 1 91.25 93 ALA A N 1
ATOM 716 C CA . ALA A 1 93 ? 5.727 -1.392 8.852 1 91.25 93 ALA A CA 1
ATOM 717 C C . ALA A 1 93 ? 5.648 -2.822 8.328 1 91.25 93 ALA A C 1
ATOM 719 O O . ALA A 1 93 ? 5.328 -3.748 9.07 1 91.25 93 ALA A O 1
ATOM 720 N N . VAL A 1 94 ? 5.797 -2.977 7.016 1 84.5 94 VAL A N 1
ATOM 721 C CA . VAL A 1 94 ? 5.84 -4.277 6.352 1 84.5 94 VAL A CA 1
ATOM 722 C C . 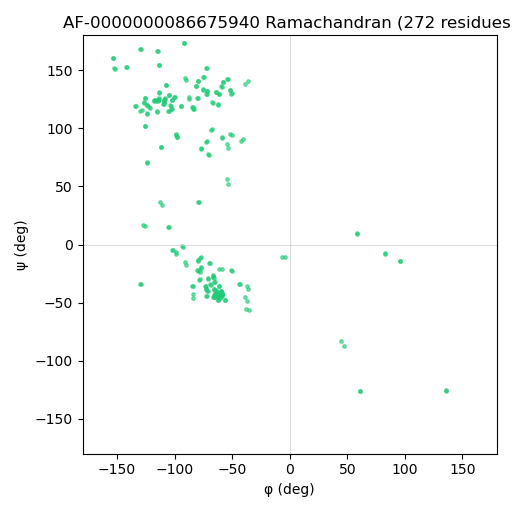VAL A 1 94 ? 7.199 -4.469 5.684 1 84.5 94 VAL A C 1
ATOM 724 O O . VAL A 1 94 ? 7.59 -3.686 4.816 1 84.5 94 VAL A O 1
ATOM 727 N N . ALA A 1 95 ? 7.867 -5.551 6.035 1 85.38 95 ALA A N 1
ATOM 728 C CA . ALA A 1 95 ? 9.156 -5.852 5.422 1 85.38 95 ALA A CA 1
ATOM 729 C C . ALA A 1 95 ? 8.984 -6.309 3.977 1 85.38 95 ALA A C 1
ATOM 731 O O . ALA A 1 95 ? 8.062 -7.062 3.664 1 85.38 95 ALA A O 1
ATOM 732 N N . ARG A 1 96 ? 9.766 -5.727 3.123 1 82 96 ARG A N 1
ATOM 733 C CA . ARG A 1 96 ? 9.898 -6.184 1.744 1 82 96 ARG A CA 1
ATOM 734 C C . ARG A 1 96 ? 11.289 -6.766 1.493 1 82 96 ARG A C 1
ATOM 736 O O . ARG A 1 96 ? 12.18 -6.066 1.01 1 82 96 ARG A O 1
ATOM 743 N N . PRO A 1 97 ? 11.43 -8.055 1.86 1 80.88 97 PRO A N 1
ATOM 744 C CA . PRO A 1 97 ? 12.766 -8.641 1.729 1 80.88 97 PRO A CA 1
ATOM 745 C C . PRO A 1 97 ? 13.359 -8.445 0.336 1 80.88 97 PRO A C 1
ATOM 747 O O . PRO A 1 97 ? 12.672 -8.648 -0.666 1 80.88 97 PRO A O 1
ATOM 750 N N . GLY A 1 98 ? 14.664 -8 0.383 1 77.25 98 GLY A N 1
ATOM 751 C CA . GLY A 1 98 ? 15.375 -7.777 -0.869 1 77.25 98 GLY A CA 1
ATOM 752 C C . GLY A 1 98 ? 15.078 -6.422 -1.483 1 77.25 98 GLY A C 1
ATOM 753 O O . GLY A 1 98 ? 15.711 -6.027 -2.465 1 77.25 98 GLY A O 1
ATOM 754 N N . ARG A 1 99 ? 14.156 -5.664 -0.975 1 76.5 99 ARG A N 1
ATOM 755 C CA . ARG A 1 99 ? 13.781 -4.371 -1.547 1 76.5 99 ARG A CA 1
ATOM 756 C C . ARG A 1 99 ? 13.766 -3.285 -0.479 1 76.5 99 ARG A C 1
ATOM 758 O O . ARG A 1 99 ? 14.07 -2.123 -0.762 1 76.5 99 ARG A O 1
ATOM 765 N N . GLY A 1 100 ? 13.375 -3.658 0.805 1 85 100 GLY A N 1
ATOM 766 C CA . GLY A 1 100 ? 13.281 -2.678 1.876 1 85 100 GLY A CA 1
ATOM 767 C C . GLY A 1 100 ? 12.023 -2.824 2.711 1 85 100 GLY A C 1
ATOM 768 O O . GLY A 1 100 ? 11.742 -3.902 3.242 1 85 100 GLY A O 1
ATOM 769 N N . ARG A 1 101 ? 11.344 -1.734 2.801 1 89.5 101 ARG A N 1
ATOM 770 C CA . ARG A 1 101 ? 10.156 -1.834 3.639 1 89.5 101 ARG A CA 1
ATOM 771 C C . ARG A 1 101 ? 9.078 -0.848 3.186 1 89.5 101 ARG A C 1
ATOM 773 O O . ARG A 1 101 ? 9.383 0.146 2.521 1 89.5 101 ARG A O 1
ATOM 780 N N . LEU A 1 102 ? 7.867 -1.159 3.398 1 88.38 102 LEU A N 1
ATOM 781 C CA . LEU A 1 102 ? 6.688 -0.311 3.275 1 88.38 102 LEU A CA 1
ATOM 782 C C . LEU A 1 102 ? 6.211 0.161 4.645 1 88.38 102 LEU A C 1
ATOM 784 O O . LEU A 1 102 ? 6.039 -0.648 5.559 1 88.38 102 LEU A O 1
ATOM 788 N N . VAL A 1 103 ? 6.102 1.44 4.84 1 93 103 VAL A N 1
ATOM 789 C CA . VAL A 1 103 ? 5.559 2.004 6.07 1 93 103 VAL A CA 1
ATOM 790 C C . VAL A 1 103 ? 4.242 2.717 5.777 1 93 103 VAL A C 1
ATOM 792 O O . VAL A 1 103 ? 4.172 3.572 4.891 1 93 103 VAL A O 1
ATOM 795 N N . VAL A 1 104 ? 3.207 2.348 6.438 1 91.81 104 VAL A N 1
ATOM 796 C CA . VAL A 1 104 ? 1.925 3.039 6.355 1 91.81 104 VAL A CA 1
ATOM 797 C C . VAL A 1 104 ? 1.725 3.908 7.594 1 91.81 104 VAL A C 1
ATOM 799 O O . VAL A 1 104 ? 1.736 3.406 8.719 1 91.81 104 VAL A O 1
ATOM 802 N N . LEU A 1 105 ? 1.637 5.223 7.395 1 94.31 105 LEU A N 1
ATOM 803 C CA . LEU A 1 105 ? 1.219 6.168 8.422 1 94.31 105 LEU A CA 1
ATOM 804 C C . LEU A 1 105 ? -0.257 6.523 8.266 1 94.31 105 LEU A C 1
ATOM 806 O O . LEU A 1 105 ? -0.605 7.426 7.504 1 94.31 105 LEU A O 1
ATOM 810 N N . ALA A 1 106 ? -1.125 5.777 8.961 1 91.56 106 ALA A N 1
ATOM 811 C CA . ALA A 1 106 ? -2.551 6.09 9 1 91.56 106 ALA A CA 1
ATOM 812 C C . ALA A 1 106 ? -2.842 7.211 9.992 1 91.56 106 ALA A C 1
ATOM 814 O O . ALA A 1 106 ? -2.428 7.145 11.156 1 91.56 106 ALA A O 1
ATOM 815 N N . VAL A 1 107 ? -3.502 8.211 9.492 1 93 107 VAL A N 1
ATOM 816 C CA . VAL A 1 107 ? -3.748 9.391 10.32 1 93 107 VAL A CA 1
ATOM 817 C C . VAL A 1 107 ? -5.25 9.641 10.43 1 93 107 VAL A C 1
ATOM 819 O O . VAL A 1 107 ? -5.926 9.836 9.414 1 93 107 VAL A O 1
ATOM 822 N N . GLU A 1 108 ? -5.754 9.57 11.656 1 90.88 108 GLU A N 1
ATOM 823 C CA . GLU A 1 108 ? -7.164 9.906 11.828 1 90.88 108 GLU A CA 1
ATOM 824 C C . GLU A 1 108 ? -7.438 11.359 11.445 1 90.88 108 GLU A C 1
ATOM 826 O O . GLU A 1 108 ? -6.863 12.281 12.031 1 90.88 108 GLU A O 1
ATOM 831 N N . ALA A 1 109 ? -8.297 11.492 10.492 1 86.75 109 ALA A N 1
ATOM 832 C CA . ALA A 1 109 ? -8.555 12.781 9.844 1 86.75 109 ALA A CA 1
ATOM 833 C C . ALA A 1 109 ? -9.023 13.82 10.852 1 86.75 109 ALA A C 1
ATOM 835 O O . ALA A 1 109 ? -9.773 13.5 11.781 1 86.75 109 ALA A O 1
ATOM 836 N N . GLY A 1 110 ? -8.484 14.977 10.742 1 85.31 110 GLY A N 1
ATOM 837 C CA . GLY A 1 110 ? -8.828 16.172 11.5 1 85.31 110 GLY A CA 1
ATOM 838 C C . GLY A 1 110 ? -8.508 17.453 10.766 1 85.31 110 GLY A C 1
ATOM 839 O O . GLY A 1 110 ? -7.844 17.438 9.727 1 85.31 110 GLY A O 1
ATOM 840 N N . ASP A 1 111 ? -9.133 18.531 11.188 1 85.12 111 ASP A N 1
ATOM 841 C CA . ASP A 1 111 ? -8.875 19.812 10.539 1 85.12 111 ASP A CA 1
ATOM 842 C C . ASP A 1 111 ? -8.188 20.781 11.492 1 85.12 111 ASP A C 1
ATOM 844 O O . ASP A 1 111 ? -7.945 20.453 12.656 1 85.12 111 ASP A O 1
ATOM 848 N N . GLY A 1 112 ? -7.699 21.844 10.812 1 87.56 112 GLY A N 1
ATOM 849 C CA . GLY A 1 112 ? -7.121 22.906 11.625 1 87.56 112 GLY A CA 1
ATOM 850 C C . GLY A 1 112 ? -5.938 22.453 12.453 1 87.56 112 GLY A C 1
ATOM 851 O O . GLY A 1 112 ? -5 21.844 11.93 1 87.56 112 GLY A O 1
ATOM 852 N N . ASP A 1 113 ? -6.078 22.734 13.75 1 90.75 113 ASP A N 1
ATOM 853 C CA . ASP A 1 113 ? -4.992 22.453 14.688 1 90.75 113 ASP A CA 1
ATOM 854 C C . ASP A 1 113 ? -4.672 20.953 14.734 1 90.75 113 ASP A C 1
ATOM 856 O O . ASP A 1 113 ? -3.508 20.578 14.844 1 90.75 113 ASP A O 1
ATOM 860 N N . HIS A 1 114 ? -5.707 20.172 14.609 1 91.25 114 HIS A N 1
ATOM 861 C CA . HIS A 1 114 ? -5.492 18.719 14.602 1 91.25 114 HIS A CA 1
ATOM 862 C C . HIS A 1 114 ? -4.68 18.297 13.383 1 91.25 114 HIS A C 1
ATOM 864 O O . HIS A 1 114 ? -3.754 17.484 13.5 1 91.25 114 HIS A O 1
ATOM 870 N N . ALA A 1 115 ? -5.086 18.891 12.281 1 91.12 115 ALA A N 1
ATOM 871 C CA . ALA A 1 115 ? -4.379 18.547 11.047 1 91.12 115 ALA A CA 1
ATOM 872 C C . ALA A 1 115 ? -2.922 19 11.117 1 91.12 115 ALA A C 1
ATOM 874 O O . ALA A 1 115 ? -2.02 18.281 10.688 1 91.12 115 ALA A O 1
ATOM 875 N N . SER A 1 116 ? -2.719 20.156 11.664 1 92.56 116 SER A N 1
ATOM 876 C CA . SER A 1 116 ? -1.368 20.703 11.773 1 92.56 116 SER A CA 1
ATOM 877 C C . SER A 1 116 ? -0.504 19.875 12.711 1 92.56 116 SER A C 1
ATOM 879 O O . SER A 1 116 ? 0.646 19.562 12.391 1 92.56 116 SER A O 1
ATOM 881 N N . ALA A 1 117 ? -1.02 19.5 13.797 1 94.06 117 ALA A N 1
ATOM 882 C CA . ALA A 1 117 ? -0.29 18.688 14.766 1 94.06 117 ALA A CA 1
ATOM 883 C C . ALA A 1 117 ? 0.025 17.297 14.195 1 94.06 117 ALA A C 1
ATOM 885 O O . ALA A 1 117 ? 1.136 16.797 14.359 1 94.06 117 ALA A O 1
ATOM 886 N N . ALA A 1 118 ? -0.984 16.719 13.586 1 94.62 118 ALA A N 1
ATOM 887 C CA . ALA A 1 118 ? -0.784 15.422 12.945 1 94.62 118 ALA A CA 1
ATOM 888 C C . ALA A 1 118 ? 0.299 15.5 11.875 1 94.62 118 ALA A C 1
ATOM 890 O O . ALA A 1 118 ? 1.143 14.609 11.773 1 94.62 118 ALA A O 1
ATOM 891 N N . ALA A 1 119 ? 0.217 16.5 11.148 1 93.62 119 ALA A N 1
ATOM 892 C CA . ALA A 1 119 ? 1.191 16.688 10.078 1 93.62 119 ALA A CA 1
ATOM 893 C C . ALA A 1 119 ? 2.611 16.75 10.633 1 93.62 119 ALA A C 1
ATOM 895 O O . ALA A 1 119 ? 3.537 16.172 10.055 1 93.62 119 ALA A O 1
ATOM 896 N N . ARG A 1 120 ? 2.811 17.453 11.719 1 94.38 120 ARG A N 1
ATOM 897 C CA . ARG A 1 120 ? 4.133 17.531 12.336 1 94.38 120 ARG A CA 1
ATOM 898 C C . ARG A 1 120 ? 4.637 16.156 12.742 1 94.38 120 ARG A C 1
ATOM 900 O O . ARG A 1 120 ? 5.793 15.812 12.492 1 94.38 120 ARG A O 1
ATOM 907 N N . GLN A 1 121 ? 3.74 15.375 13.32 1 95.94 121 GLN A N 1
ATOM 908 C CA . GLN A 1 121 ? 4.102 14.016 13.719 1 95.94 121 GLN A CA 1
ATOM 909 C C . GLN A 1 121 ? 4.477 13.172 12.508 1 95.94 121 GLN A C 1
ATOM 911 O O . GLN A 1 121 ? 5.445 12.406 12.555 1 95.94 121 GLN A O 1
ATOM 916 N N . VAL A 1 122 ? 3.693 13.312 11.516 1 95.75 122 VAL A N 1
ATOM 917 C CA . VAL A 1 122 ? 3.91 12.539 10.297 1 95.75 122 VAL A CA 1
ATOM 918 C C . VAL A 1 122 ? 5.246 12.93 9.672 1 95.75 122 VAL A C 1
ATOM 920 O O . VAL A 1 122 ? 6.031 12.07 9.273 1 95.75 122 VAL A O 1
ATOM 923 N N . VAL A 1 123 ? 5.516 14.18 9.617 1 93.94 123 VAL A N 1
ATOM 924 C CA . VAL A 1 123 ? 6.754 14.68 9.023 1 93.94 123 VAL A CA 1
ATOM 925 C C . VAL A 1 123 ? 7.949 14.188 9.836 1 93.94 123 VAL A C 1
ATOM 927 O O . VAL A 1 123 ? 8.961 13.758 9.273 1 93.94 123 VAL A O 1
ATOM 930 N N . ASP A 1 124 ? 7.824 14.234 11.148 1 93.88 124 ASP A N 1
ATOM 931 C CA . ASP A 1 124 ? 8.883 13.711 12.008 1 93.88 124 ASP A CA 1
ATOM 932 C C . ASP A 1 124 ? 9.109 12.227 11.75 1 93.88 124 ASP A C 1
ATOM 934 O O . ASP A 1 124 ? 10.258 11.766 11.711 1 93.88 124 ASP A O 1
ATOM 938 N N . ALA A 1 125 ? 8.016 11.5 11.625 1 94.38 125 ALA A N 1
ATOM 939 C CA . ALA A 1 125 ? 8.102 10.062 11.375 1 94.38 125 ALA A CA 1
ATOM 940 C C . ALA A 1 125 ? 8.773 9.781 10.031 1 94.38 125 ALA A C 1
ATOM 942 O O . ALA A 1 125 ? 9.578 8.852 9.922 1 94.38 125 ALA A O 1
ATOM 943 N N . ILE A 1 126 ? 8.391 10.539 9.039 1 93.19 126 ILE A N 1
ATOM 944 C CA . ILE A 1 126 ? 8.977 10.398 7.715 1 93.19 126 ILE A CA 1
ATOM 945 C C . ILE A 1 126 ? 10.484 10.656 7.785 1 93.19 126 ILE A C 1
ATOM 947 O O . ILE A 1 126 ? 11.281 9.883 7.254 1 93.19 126 ILE A O 1
ATOM 951 N N . ALA A 1 127 ? 10.852 11.719 8.469 1 90.56 127 ALA A N 1
ATOM 952 C CA . ALA A 1 127 ? 12.266 12.055 8.617 1 90.56 127 ALA A CA 1
ATOM 953 C C . ALA A 1 127 ? 13.031 10.93 9.32 1 90.56 127 ALA A C 1
ATOM 955 O O . ALA A 1 127 ? 14.148 10.602 8.938 1 90.56 127 ALA A O 1
ATOM 956 N N . ALA A 1 128 ? 12.414 10.391 10.32 1 91.69 128 ALA A N 1
ATOM 957 C CA . ALA A 1 128 ? 13.039 9.289 11.055 1 91.69 128 ALA A CA 1
ATOM 958 C C . ALA A 1 128 ? 13.234 8.07 10.156 1 91.69 128 ALA A C 1
ATOM 960 O O . ALA A 1 128 ? 14.273 7.418 10.203 1 91.69 128 ALA A O 1
ATOM 961 N N . GLU A 1 129 ? 12.188 7.754 9.367 1 91.12 129 GLU A N 1
ATOM 962 C CA . GLU A 1 129 ? 12.266 6.605 8.469 1 91.12 129 GLU A CA 1
ATOM 963 C C . GLU A 1 129 ? 13.352 6.809 7.406 1 91.12 129 GLU A C 1
ATOM 965 O O . GLU A 1 129 ? 14.094 5.879 7.082 1 91.12 129 GLU A O 1
ATOM 970 N N . VAL A 1 130 ? 13.406 7.996 6.82 1 87.5 130 VAL A N 1
ATOM 971 C CA . VAL A 1 130 ? 14.359 8.328 5.766 1 87.5 130 VAL A CA 1
ATOM 972 C C . VAL A 1 130 ? 15.781 8.32 6.328 1 87.5 130 VAL A C 1
ATOM 974 O O . VAL A 1 130 ? 16.703 7.836 5.684 1 87.5 130 VAL A O 1
ATOM 977 N N . GLY A 1 131 ? 15.922 8.93 7.473 1 83.56 131 GLY A N 1
ATOM 978 C CA . GLY A 1 131 ? 17.219 8.938 8.133 1 83.56 131 GLY A CA 1
ATOM 979 C C . GLY A 1 131 ? 17.734 7.543 8.453 1 83.56 131 GLY A C 1
ATOM 980 O O . GLY A 1 131 ? 18.922 7.27 8.328 1 83.56 131 GLY A O 1
ATOM 981 N N . ALA A 1 132 ? 16.812 6.672 8.906 1 77.44 132 ALA A N 1
ATOM 982 C CA . ALA A 1 132 ? 17.172 5.301 9.258 1 77.44 132 ALA A CA 1
ATOM 983 C C . ALA A 1 132 ? 17.625 4.52 8.023 1 77.44 132 ALA A C 1
ATOM 985 O O . ALA A 1 132 ? 18.438 3.602 8.125 1 77.44 132 ALA A O 1
ATOM 986 N N . GLY A 1 133 ? 16.984 4.738 6.906 1 68.5 133 GLY A N 1
ATOM 987 C CA . GLY A 1 133 ? 17.344 4.051 5.676 1 68.5 133 GLY A CA 1
ATOM 988 C C . GLY A 1 133 ? 18.734 4.422 5.176 1 68.5 133 GLY A C 1
ATOM 989 O O . GLY A 1 133 ? 19.391 3.613 4.52 1 68.5 133 GLY A O 1
ATOM 990 N N . ARG A 1 134 ? 19.125 5.605 5.414 1 63.75 134 ARG A N 1
ATOM 991 C CA . ARG A 1 134 ? 20.453 6.051 5.008 1 63.75 134 ARG A CA 1
ATOM 992 C C . ARG A 1 134 ? 21.531 5.309 5.785 1 63.75 134 ARG A C 1
ATOM 994 O O . ARG A 1 134 ? 22.609 5.039 5.25 1 63.75 134 ARG A O 1
ATOM 1001 N N . THR A 1 135 ? 21.172 4.926 6.918 1 57.69 135 THR A N 1
ATOM 1002 C CA . THR A 1 135 ? 22.172 4.203 7.711 1 57.69 135 THR A CA 1
ATOM 1003 C C . THR A 1 135 ? 22.266 2.75 7.262 1 57.69 135 THR A C 1
ATOM 1005 O O . THR A 1 135 ? 23.312 2.121 7.41 1 57.69 135 THR A O 1
ATOM 1008 N N . ARG A 1 136 ? 21.266 2.311 6.684 1 53.5 136 ARG A N 1
ATOM 1009 C CA . ARG A 1 136 ? 21.266 0.911 6.27 1 53.5 136 ARG A CA 1
ATOM 1010 C C . ARG A 1 136 ? 21.938 0.742 4.914 1 53.5 136 ARG A C 1
ATOM 1012 O O . ARG A 1 136 ? 22.547 -0.295 4.645 1 53.5 136 ARG A O 1
ATOM 1019 N N . SER A 1 137 ? 21.766 1.691 4.027 1 47.91 137 SER A N 1
ATOM 1020 C CA . SER A 1 137 ? 22.422 1.646 2.727 1 47.91 137 SER A CA 1
ATOM 1021 C C . SER A 1 137 ? 23.891 2.053 2.834 1 47.91 137 SER A C 1
ATOM 1023 O O . SER A 1 137 ? 24.672 1.825 1.909 1 47.91 137 SER A O 1
ATOM 1025 N N . ALA A 1 138 ? 24.453 2.66 4.023 1 38.12 138 ALA A N 1
ATOM 1026 C CA . ALA A 1 138 ? 25.875 2.949 4.172 1 38.12 138 ALA A CA 1
ATOM 1027 C C . ALA A 1 138 ? 26.625 1.737 4.711 1 38.12 138 ALA A C 1
ATOM 1029 O O . ALA A 1 138 ? 26.078 0.939 5.469 1 38.12 138 ALA A O 1
ATOM 1030 N N . MET B 1 1 ? 14.32 18.922 -4.41 1 30.41 1 MET B N 1
ATOM 1031 C CA . MET B 1 1 ? 13.297 18 -3.908 1 30.41 1 MET B CA 1
ATOM 1032 C C . MET B 1 1 ? 12.125 17.922 -4.871 1 30.41 1 MET B C 1
ATOM 1034 O O . MET B 1 1 ? 11.578 18.953 -5.277 1 30.41 1 MET B O 1
ATOM 1038 N N . SER B 1 2 ? 12.195 16.922 -5.797 1 33.88 2 SER B N 1
ATOM 1039 C CA . SER B 1 2 ? 11.141 16.953 -6.801 1 33.88 2 SER B CA 1
ATOM 1040 C C . SER B 1 2 ? 9.797 16.562 -6.199 1 33.88 2 SER B C 1
ATOM 1042 O O . SER B 1 2 ? 9.641 15.453 -5.676 1 33.88 2 SER B O 1
ATOM 1044 N N . ILE B 1 3 ? 9.297 17.625 -5.516 1 36.66 3 ILE B N 1
ATOM 1045 C CA . ILE B 1 3 ? 7.902 17.406 -5.145 1 36.66 3 ILE B CA 1
ATOM 1046 C C . ILE B 1 3 ? 7.066 17.172 -6.402 1 36.66 3 ILE B C 1
ATOM 1048 O O . ILE B 1 3 ? 7.047 18.016 -7.305 1 36.66 3 ILE B O 1
ATOM 1052 N N . ILE B 1 4 ? 6.91 16 -6.777 1 38.44 4 ILE B N 1
ATOM 1053 C CA . ILE B 1 4 ? 5.988 15.82 -7.891 1 38.44 4 ILE B CA 1
ATOM 1054 C C . ILE B 1 4 ? 4.547 15.922 -7.391 1 38.44 4 ILE B C 1
ATOM 1056 O O . ILE B 1 4 ? 4.129 15.156 -6.52 1 38.44 4 ILE B O 1
ATOM 1060 N N . MET B 1 5 ? 4.113 17.016 -7.27 1 36.03 5 MET B N 1
ATOM 1061 C CA . MET B 1 5 ? 2.666 17.141 -7.117 1 36.03 5 MET B CA 1
ATOM 1062 C C . MET B 1 5 ? 1.945 16.422 -8.258 1 36.03 5 MET B C 1
ATOM 1064 O O . MET B 1 5 ? 1.971 16.875 -9.398 1 36.03 5 MET B O 1
ATOM 1068 N N . SER B 1 6 ? 2.273 15.219 -8.469 1 33.94 6 SER B N 1
ATOM 1069 C CA . SER B 1 6 ? 1.783 14.594 -9.695 1 33.94 6 SER B CA 1
ATOM 1070 C C . SER B 1 6 ? 0.267 14.703 -9.805 1 33.94 6 SER B C 1
ATOM 1072 O O . SER B 1 6 ? -0.46 14.281 -8.906 1 33.94 6 SER B O 1
ATOM 1074 N N . SER B 1 7 ? -0.104 15.758 -10.32 1 35.09 7 SER B N 1
ATOM 1075 C CA . SER B 1 7 ? -1.303 15.523 -11.125 1 35.09 7 SER B CA 1
ATOM 1076 C C . SER B 1 7 ? -1.244 14.172 -11.82 1 35.09 7 SER B C 1
ATOM 1078 O O . SER B 1 7 ? -0.171 13.578 -11.945 1 35.09 7 SER B O 1
ATOM 1080 N N . GLY B 1 8 ? -2.27 13.336 -11.984 1 38.5 8 GLY B N 1
ATOM 1081 C CA . GLY B 1 8 ? -2.338 12.078 -12.719 1 38.5 8 GLY B CA 1
ATOM 1082 C C . GLY B 1 8 ? -1.078 11.773 -13.508 1 38.5 8 GLY B C 1
ATOM 1083 O O . GLY B 1 8 ? -1.066 10.875 -14.344 1 38.5 8 GLY B O 1
ATOM 1084 N N . ARG B 1 9 ? -0.259 12.75 -13.578 1 36.94 9 ARG B N 1
ATOM 1085 C CA . ARG B 1 9 ? 0.755 12.5 -14.594 1 36.94 9 ARG B CA 1
ATOM 1086 C C . ARG B 1 9 ? 1.936 11.727 -14.016 1 36.94 9 ARG B C 1
ATOM 1088 O O . ARG B 1 9 ? 2.375 12 -12.898 1 36.94 9 ARG B O 1
ATOM 1095 N N . ALA B 1 10 ? 2.244 10.625 -14.68 1 39.66 10 ALA B N 1
ATOM 1096 C CA . ALA B 1 10 ? 3.438 9.797 -14.516 1 39.66 10 ALA B CA 1
ATOM 1097 C C . ALA B 1 10 ? 4.68 10.664 -14.32 1 39.66 10 ALA B C 1
ATOM 1099 O O . ALA B 1 10 ? 4.957 11.555 -15.125 1 39.66 10 ALA B O 1
ATOM 1100 N N . VAL B 1 11 ? 5.102 11.031 -13.141 1 38.06 11 VAL B N 1
ATOM 1101 C CA . VAL B 1 11 ? 6.375 11.734 -13.023 1 38.06 11 VAL B CA 1
ATOM 1102 C C . VAL B 1 11 ? 7.52 10.789 -13.375 1 38.06 11 VAL B C 1
ATOM 1104 O O . VAL B 1 11 ? 7.605 9.68 -12.852 1 38.06 11 VAL B O 1
ATOM 1107 N N . ARG B 1 12 ? 7.996 10.891 -14.609 1 43 12 ARG B N 1
ATOM 1108 C CA . ARG B 1 12 ? 9.211 10.18 -15.008 1 43 12 ARG B CA 1
ATOM 1109 C C . ARG B 1 12 ? 10.336 10.43 -14.008 1 43 12 ARG B C 1
ATOM 1111 O O . ARG B 1 12 ? 10.703 11.578 -13.75 1 43 12 ARG B O 1
ATOM 1118 N N . GLU B 1 13 ? 10.422 9.508 -13.094 1 48.38 13 GLU B N 1
ATOM 1119 C CA . GLU B 1 13 ? 11.492 9.648 -12.117 1 48.38 13 GLU B CA 1
ATOM 1120 C C . GLU B 1 13 ? 12.867 9.484 -12.773 1 48.38 13 GLU B C 1
ATOM 1122 O O . GLU B 1 13 ? 13.031 8.656 -13.672 1 48.38 13 GLU B O 1
ATOM 1127 N N . ARG B 1 14 ? 13.688 10.391 -12.695 1 48.81 14 ARG B N 1
ATOM 1128 C CA . ARG B 1 14 ? 15.078 10.242 -13.117 1 48.81 14 ARG B CA 1
ATOM 1129 C C . ARG B 1 14 ? 15.766 9.102 -12.367 1 48.81 14 ARG B C 1
ATOM 1131 O O . ARG B 1 14 ? 15.43 8.82 -11.211 1 48.81 14 ARG B O 1
ATOM 1138 N N . PRO B 1 15 ? 16.609 8.305 -13.125 1 48.62 15 PRO B N 1
ATOM 1139 C CA . PRO B 1 15 ? 17.344 7.156 -12.578 1 48.62 15 PRO B CA 1
ATOM 1140 C C . PRO B 1 15 ? 17.844 7.402 -11.156 1 48.62 15 PRO B C 1
ATOM 1142 O O . PRO B 1 15 ? 17.844 6.488 -10.328 1 48.62 15 PRO B O 1
ATOM 1145 N N . ARG B 1 16 ? 18.5 8.555 -10.844 1 48.12 16 ARG B N 1
ATOM 1146 C CA . ARG B 1 16 ? 19.016 8.859 -9.508 1 48.12 16 ARG B CA 1
ATOM 1147 C C . ARG B 1 16 ? 17.891 8.859 -8.477 1 48.12 16 ARG B C 1
ATOM 1149 O O . ARG B 1 16 ? 18.141 8.734 -7.277 1 48.12 16 ARG B O 1
ATOM 1156 N N . GLN B 1 17 ? 16.719 9.031 -8.969 1 53.03 17 GLN B N 1
ATOM 1157 C CA . GLN B 1 17 ? 15.555 9.18 -8.109 1 53.03 17 GLN B CA 1
ATOM 1158 C C . GLN B 1 17 ? 15.062 7.828 -7.605 1 53.03 17 GLN B C 1
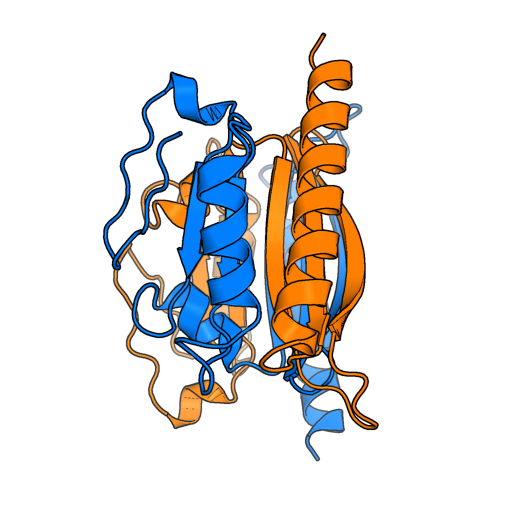ATOM 1160 O O . GLN B 1 17 ? 14.25 7.762 -6.684 1 53.03 17 GLN B O 1
ATOM 1165 N N . GLU B 1 18 ? 15.578 6.738 -8.227 1 58.5 18 GLU B N 1
ATOM 1166 C CA . GLU B 1 18 ? 15.141 5.383 -7.902 1 58.5 18 GLU B CA 1
ATOM 1167 C C . GLU B 1 18 ? 15.633 4.965 -6.516 1 58.5 18 GLU B C 1
ATOM 1169 O O . GLU B 1 18 ? 15.055 4.066 -5.898 1 58.5 18 GLU B O 1
ATOM 1174 N N . LYS B 1 19 ? 16.594 5.746 -6.07 1 66.62 19 LYS B N 1
ATOM 1175 C CA . LYS B 1 19 ? 17.125 5.359 -4.766 1 66.62 19 LYS B CA 1
ATOM 1176 C C . LYS B 1 19 ? 16.516 6.199 -3.65 1 66.62 19 LYS B C 1
ATOM 1178 O O . LYS B 1 19 ? 16.703 5.906 -2.469 1 66.62 19 LYS B O 1
ATOM 1183 N N . ARG B 1 20 ? 15.773 7.16 -4.102 1 77.75 20 ARG B N 1
ATOM 1184 C CA . ARG B 1 20 ? 15.164 8.023 -3.098 1 77.75 20 ARG B CA 1
ATOM 1185 C C . ARG B 1 20 ? 13.898 7.391 -2.527 1 77.75 20 ARG B C 1
ATOM 1187 O O . ARG B 1 20 ? 13.117 6.781 -3.262 1 77.75 20 ARG B O 1
ATOM 1194 N N . PRO B 1 21 ? 13.75 7.48 -1.134 1 86 21 PRO B N 1
ATOM 1195 C CA . PRO B 1 21 ? 12.484 7.016 -0.57 1 86 21 PRO B CA 1
ATOM 1196 C C . PRO B 1 21 ? 11.273 7.688 -1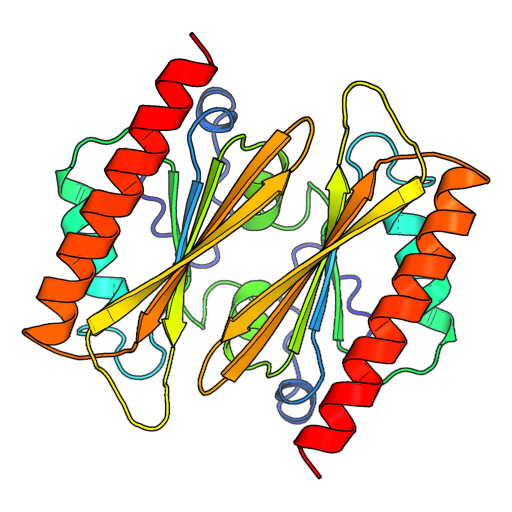.217 1 86 21 PRO B C 1
ATOM 1198 O O . PRO B 1 21 ? 11.344 8.852 -1.604 1 86 21 PRO B O 1
ATOM 1201 N N . LEU B 1 22 ? 10.258 6.93 -1.394 1 83.44 22 LEU B N 1
ATOM 1202 C CA . LEU B 1 22 ? 9 7.434 -1.929 1 83.44 22 LEU B CA 1
ATOM 1203 C C . LEU B 1 22 ? 7.992 7.68 -0.81 1 83.44 22 LEU B C 1
ATOM 1205 O O . LEU B 1 22 ? 7.77 6.809 0.035 1 83.44 22 LEU B O 1
ATOM 1209 N N . VAL B 1 23 ? 7.441 8.914 -0.774 1 86.75 23 VAL B N 1
ATOM 1210 C CA . VAL B 1 23 ? 6.352 9.258 0.134 1 86.75 23 VAL B CA 1
ATOM 1211 C C . VAL B 1 23 ? 5.098 9.594 -0.668 1 86.75 23 VAL B C 1
ATOM 1213 O O . VAL B 1 23 ? 5.094 10.547 -1.457 1 86.75 23 VAL B O 1
ATOM 1216 N N . ALA B 1 24 ? 4.094 8.758 -0.504 1 83.5 24 ALA B N 1
ATOM 1217 C CA . ALA B 1 24 ? 2.785 8.992 -1.108 1 83.5 24 ALA B CA 1
ATOM 1218 C C . ALA B 1 24 ? 1.78 9.484 -0.069 1 83.5 24 ALA B C 1
ATOM 1220 O O . ALA B 1 24 ? 1.55 8.812 0.941 1 83.5 24 ALA B O 1
ATOM 1221 N N . VAL B 1 25 ? 1.213 10.711 -0.274 1 85.88 25 VAL B N 1
ATOM 1222 C CA . VAL B 1 25 ? 0.227 11.281 0.639 1 85.88 25 VAL B CA 1
ATOM 1223 C C . VAL B 1 25 ? -1.162 11.203 0.008 1 85.88 25 VAL B C 1
ATOM 1225 O O . VAL B 1 25 ? -1.42 11.844 -1.015 1 85.88 25 VAL B O 1
ATOM 1228 N N . LEU B 1 26 ? -2.059 10.398 0.638 1 80.81 26 LEU B N 1
ATOM 1229 C CA . LEU B 1 26 ? -3.43 10.273 0.156 1 80.81 26 LEU B CA 1
ATOM 1230 C C . LEU B 1 26 ? -4.273 11.469 0.609 1 80.81 26 LEU B C 1
ATOM 1232 O O . LEU B 1 26 ? -4.09 11.977 1.716 1 80.81 26 LEU B O 1
ATOM 1236 N N . SER B 1 27 ? -5.133 11.914 -0.296 1 75.94 27 SER B N 1
ATOM 1237 C CA . SER B 1 27 ? -6.012 13.039 0.035 1 75.94 27 SER B CA 1
ATOM 1238 C C . SER B 1 27 ? -7.145 12.602 0.956 1 75.94 27 SER B C 1
ATOM 1240 O O . SER B 1 27 ? -7.562 11.438 0.926 1 75.94 27 SER B O 1
ATOM 1242 N N . ASP B 1 28 ? -7.52 13.539 1.899 1 70.12 28 ASP B N 1
ATOM 1243 C CA . ASP B 1 28 ? -8.641 13.289 2.799 1 70.12 28 ASP B CA 1
ATOM 1244 C C . ASP B 1 28 ? -9.977 13.547 2.1 1 70.12 28 ASP B C 1
ATOM 1246 O O . ASP B 1 28 ? -10.977 13.82 2.754 1 70.12 28 ASP B O 1
ATOM 1250 N N . GLY B 1 29 ? -10.031 13.203 0.84 1 60.53 29 GLY B N 1
ATOM 1251 C CA . GLY B 1 29 ? -11.258 13.414 0.089 1 60.53 29 GLY B CA 1
ATOM 1252 C C . GLY B 1 29 ? -11.891 14.773 0.334 1 60.53 29 GLY B C 1
ATOM 1253 O O . GLY B 1 29 ? -11.664 15.711 -0.434 1 60.53 29 GLY B O 1
ATOM 1254 N N . HIS B 1 30 ? -12.727 14.867 1.514 1 59.12 30 HIS B N 1
ATOM 1255 C CA . HIS B 1 30 ? -13.617 15.984 1.814 1 59.12 30 HIS B CA 1
ATOM 1256 C C . HIS B 1 30 ? -12.836 17.188 2.326 1 59.12 30 HIS B C 1
ATOM 1258 O O . HIS B 1 30 ? -13.336 18.312 2.295 1 59.12 30 HIS B O 1
ATOM 1264 N N . ARG B 1 31 ? -11.688 16.953 2.781 1 61.31 31 ARG B N 1
ATOM 1265 C CA . ARG B 1 31 ? -11 18.047 3.459 1 61.31 31 ARG B CA 1
ATOM 1266 C C . ARG B 1 31 ? -9.781 18.5 2.658 1 61.31 31 ARG B C 1
ATOM 1268 O O . ARG B 1 31 ? -8.766 18.891 3.232 1 61.31 31 ARG B O 1
ATOM 1275 N N . HIS B 1 32 ? -9.914 18.484 1.354 1 60.72 32 HIS B N 1
ATOM 1276 C CA . HIS B 1 32 ? -8.82 18.672 0.407 1 60.72 32 HIS B CA 1
ATOM 1277 C C . HIS B 1 32 ? -7.828 19.719 0.906 1 60.72 32 HIS B C 1
ATOM 1279 O O . HIS B 1 32 ? -6.648 19.406 1.113 1 60.72 32 HIS B O 1
ATOM 1285 N N . ARG B 1 33 ? -8.305 20.938 1.207 1 63.81 33 ARG B N 1
ATOM 1286 C CA . ARG B 1 33 ? -7.367 22.047 1.404 1 63.81 33 ARG B CA 1
ATOM 1287 C C . ARG B 1 33 ? -6.957 22.172 2.869 1 63.81 33 ARG B C 1
ATOM 1289 O O . ARG B 1 33 ? -5.898 22.719 3.182 1 63.81 33 ARG B O 1
ATOM 1296 N N . HIS B 1 34 ? -7.656 21.547 3.762 1 73.44 34 HIS B N 1
ATOM 1297 C CA . HIS B 1 34 ? -7.344 21.766 5.168 1 73.44 34 HIS B CA 1
ATOM 1298 C C . HIS B 1 34 ? -7.137 20.438 5.891 1 73.44 34 HIS B C 1
ATOM 1300 O O . HIS B 1 34 ? -7.145 20.375 7.125 1 73.44 34 HIS B O 1
ATOM 1306 N N . GLY B 1 35 ? -6.945 19.469 5.16 1 84.38 35 GLY B N 1
ATOM 1307 C CA . GLY B 1 35 ? -6.797 18.141 5.75 1 84.38 35 GLY B CA 1
ATOM 1308 C C . GLY B 1 35 ? -5.355 17.781 6.047 1 84.38 35 GLY B C 1
ATOM 1309 O O . GLY B 1 35 ? -4.445 18.562 5.789 1 84.38 35 GLY B O 1
ATOM 1310 N N . VAL B 1 36 ? -5.215 16.672 6.68 1 86.69 36 VAL B N 1
ATOM 1311 C CA . VAL B 1 36 ? -3.91 16.188 7.109 1 86.69 36 VAL B CA 1
ATOM 1312 C C . VAL B 1 36 ? -2.988 16.031 5.902 1 86.69 36 VAL B C 1
ATOM 1314 O O . VAL B 1 36 ? -1.81 16.391 5.965 1 86.69 36 VAL B O 1
ATOM 1317 N N . GLY B 1 37 ? -3.553 15.508 4.855 1 85.38 37 GLY B N 1
ATOM 1318 C CA . GLY B 1 37 ? -2.744 15.328 3.66 1 85.38 37 GLY B CA 1
ATOM 1319 C C . GLY B 1 37 ? -2.107 16.609 3.17 1 85.38 37 GLY B C 1
ATOM 1320 O O . GLY B 1 37 ? -0.902 16.656 2.916 1 85.38 37 GLY B O 1
ATOM 1321 N N . SER B 1 38 ? -2.924 17.609 3.102 1 84.44 38 SER B N 1
ATOM 1322 C CA . SER B 1 38 ? -2.439 18.906 2.656 1 84.44 38 SER B CA 1
ATOM 1323 C C . SER B 1 38 ? -1.416 19.484 3.631 1 84.44 38 SER B C 1
ATOM 1325 O O . SER B 1 38 ? -0.411 20.062 3.215 1 84.44 38 SER B O 1
ATOM 1327 N N . ALA B 1 39 ? -1.659 19.391 4.867 1 88.19 39 ALA B N 1
ATOM 1328 C CA . ALA B 1 39 ? -0.747 19.891 5.895 1 88.19 39 ALA B CA 1
ATOM 1329 C C . ALA B 1 39 ? 0.601 19.172 5.82 1 88.19 39 ALA B C 1
ATOM 1331 O O . ALA B 1 39 ? 1.651 19.812 5.969 1 88.19 39 ALA B O 1
ATOM 1332 N N . VAL B 1 40 ? 0.586 17.891 5.609 1 89.56 40 VAL B N 1
ATOM 1333 C CA . VAL B 1 40 ? 1.811 17.109 5.492 1 89.56 40 VAL B CA 1
ATOM 1334 C C . VAL B 1 40 ? 2.615 17.594 4.285 1 89.56 40 VAL B C 1
ATOM 1336 O O . VAL B 1 40 ? 3.824 17.812 4.387 1 89.56 40 VAL B O 1
ATOM 1339 N N . LEU B 1 41 ? 1.919 17.734 3.168 1 85.56 41 LEU B N 1
ATOM 1340 C CA . LEU B 1 41 ? 2.586 18.172 1.946 1 85.56 41 LEU B CA 1
ATOM 1341 C C . LEU B 1 41 ? 3.24 19.547 2.148 1 85.56 41 LEU B C 1
ATOM 1343 O O . LEU B 1 41 ? 4.379 19.75 1.725 1 85.56 41 LEU B O 1
ATOM 1347 N N . ARG B 1 42 ? 2.592 20.438 2.773 1 84.75 42 ARG B N 1
ATOM 1348 C CA . ARG B 1 42 ? 3.109 21.781 3.027 1 84.75 42 ARG B CA 1
ATOM 1349 C C . ARG B 1 42 ? 4.344 21.734 3.924 1 84.75 42 ARG B C 1
ATOM 1351 O O . ARG B 1 42 ? 5.316 22.438 3.691 1 84.75 42 ARG B O 1
ATOM 1358 N N . GLN B 1 43 ? 4.305 20.906 4.863 1 87.75 43 GLN B N 1
ATOM 1359 C CA . GLN B 1 43 ? 5.391 20.859 5.84 1 87.75 43 GLN B CA 1
ATOM 1360 C C . GLN B 1 43 ? 6.605 20.125 5.266 1 87.75 43 GLN B C 1
ATOM 1362 O O . GLN B 1 43 ? 7.742 20.422 5.648 1 87.75 43 GLN B O 1
ATOM 1367 N N . LEU B 1 44 ? 6.387 19.156 4.359 1 84.94 44 LEU B N 1
ATOM 1368 C CA . LEU B 1 44 ? 7.496 18.422 3.77 1 84.94 44 LEU B CA 1
ATOM 1369 C C . LEU B 1 44 ? 8.266 19.297 2.783 1 84.94 44 LEU B C 1
ATOM 1371 O O . LEU B 1 44 ? 9.461 19.078 2.564 1 84.94 44 LEU B O 1
ATOM 1375 N N . ASP B 1 45 ? 7.605 20.109 2.033 1 75.81 45 ASP B N 1
ATOM 1376 C CA . ASP B 1 45 ? 8.234 21 1.07 1 75.81 45 ASP B CA 1
ATOM 1377 C C . ASP B 1 45 ? 9.359 21.812 1.72 1 75.81 45 ASP B C 1
ATOM 1379 O O . ASP B 1 45 ? 10.359 22.125 1.072 1 75.81 45 ASP B O 1
ATOM 1383 N N . GLY B 1 46 ? 9.391 22 3.045 1 67.44 46 GLY B N 1
ATOM 1384 C CA . GLY B 1 46 ? 10.375 22.812 3.734 1 67.44 46 GLY B CA 1
ATOM 1385 C C . GLY B 1 46 ? 11.461 22 4.402 1 67.44 46 GLY B C 1
ATOM 1386 O O . GLY B 1 46 ? 12.461 22.562 4.867 1 67.44 46 GLY B O 1
ATOM 1387 N N . LEU B 1 47 ? 11.414 20.75 4.418 1 69.94 47 LEU B N 1
ATOM 1388 C CA . LEU B 1 47 ? 12.297 19.953 5.266 1 69.94 47 LEU B CA 1
ATOM 1389 C C . LEU B 1 47 ? 13.555 19.547 4.512 1 69.94 47 LEU B C 1
ATOM 1391 O O . LEU B 1 47 ? 14.57 19.203 5.125 1 69.94 47 LEU B O 1
ATOM 1395 N N . GLY B 1 48 ? 13.711 19.875 3.295 1 67.5 48 GLY B N 1
ATOM 1396 C CA . GLY B 1 48 ? 14.945 19.562 2.588 1 67.5 48 GLY B CA 1
ATOM 1397 C C . GLY B 1 48 ? 15.266 18.078 2.568 1 67.5 48 GLY B C 1
ATOM 1398 O O . GLY B 1 48 ? 16.438 17.688 2.521 1 67.5 48 GLY B O 1
ATOM 1399 N N . VAL B 1 49 ? 14.477 17.156 2.949 1 69.56 49 VAL B N 1
ATOM 1400 C CA . VAL B 1 49 ? 14.727 15.719 2.922 1 69.56 49 VAL B CA 1
ATOM 1401 C C . VAL B 1 49 ? 14.672 15.219 1.481 1 69.56 49 VAL B C 1
ATOM 1403 O O . VAL B 1 49 ? 13.836 15.648 0.693 1 69.56 49 VAL B O 1
ATOM 1406 N N . ASP B 1 50 ? 15.734 14.484 1.13 1 75.69 50 ASP B N 1
ATOM 1407 C CA . ASP B 1 50 ? 15.82 13.922 -0.215 1 75.69 50 ASP B CA 1
ATOM 1408 C C . ASP B 1 50 ? 14.836 12.773 -0.397 1 75.69 50 ASP B C 1
ATOM 1410 O O . ASP B 1 50 ? 15.133 11.633 -0.016 1 75.69 50 ASP B O 1
ATOM 1414 N N . LEU B 1 51 ? 13.695 13.062 -0.787 1 80.56 51 LEU B N 1
ATOM 1415 C CA . LEU B 1 51 ? 12.664 12.047 -1.015 1 80.56 51 LEU B CA 1
ATOM 1416 C C . LEU B 1 51 ? 11.828 12.398 -2.24 1 80.56 51 LEU B C 1
ATOM 1418 O O . LEU B 1 51 ? 11.859 13.531 -2.721 1 80.56 51 LEU B O 1
ATOM 1422 N N . THR B 1 52 ? 11.297 11.398 -2.842 1 79.94 52 THR B N 1
ATOM 1423 C CA . THR B 1 52 ? 10.258 11.594 -3.848 1 79.94 52 THR B CA 1
ATOM 1424 C C . THR B 1 52 ? 8.883 11.711 -3.191 1 79.94 52 THR B C 1
ATOM 1426 O O . THR B 1 52 ? 8.469 10.828 -2.438 1 79.94 52 THR B O 1
ATOM 1429 N N . LEU B 1 53 ? 8.234 12.906 -3.385 1 79.38 53 LEU B N 1
ATOM 1430 C CA . LEU B 1 53 ? 6.938 13.18 -2.775 1 79.38 53 LEU B CA 1
ATOM 1431 C C . LEU B 1 53 ? 5.832 13.172 -3.824 1 79.38 53 LEU B C 1
ATOM 1433 O O . LEU B 1 53 ? 5.934 13.852 -4.844 1 79.38 53 LEU B O 1
ATOM 1437 N N . ILE B 1 54 ? 4.766 12.273 -3.504 1 75.81 54 ILE B N 1
ATOM 1438 C CA . ILE B 1 54 ? 3.619 12.219 -4.402 1 75.81 54 ILE B CA 1
ATOM 1439 C C . IL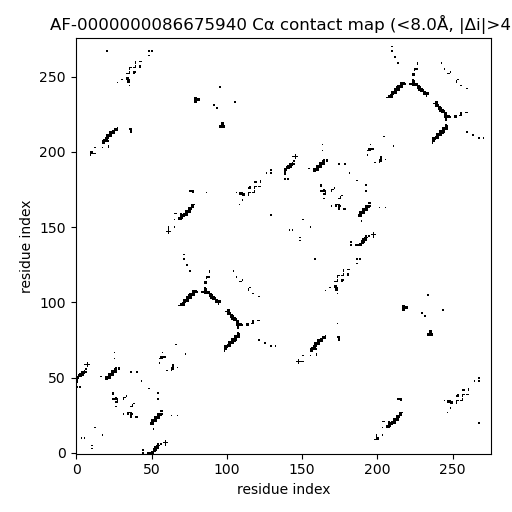E B 1 54 ? 2.338 12.5 -3.619 1 75.81 54 ILE B C 1
ATOM 1441 O O . ILE B 1 54 ? 2.061 11.836 -2.615 1 75.81 54 ILE B O 1
ATOM 1445 N N . GLY B 1 55 ? 1.616 13.602 -4.031 1 74.12 55 GLY B N 1
ATOM 1446 C CA . GLY B 1 55 ? 0.266 13.828 -3.541 1 74.12 55 GLY B CA 1
ATOM 1447 C C . GLY B 1 55 ? -0.787 13.055 -4.316 1 74.12 55 GLY B C 1
ATOM 1448 O O . GLY B 1 55 ? -0.827 13.125 -5.547 1 74.12 55 GLY B O 1
ATOM 1449 N N . CYS B 1 56 ? -1.472 12.133 -3.604 1 65.94 56 CYS B N 1
ATOM 1450 C CA . CYS B 1 56 ? -2.482 11.312 -4.262 1 65.94 56 CYS B CA 1
ATOM 1451 C C . CYS B 1 56 ? -3.881 11.867 -4.02 1 65.94 56 CYS B C 1
ATOM 1453 O O . CYS B 1 56 ? -4.41 11.766 -2.91 1 65.94 56 CYS B O 1
ATOM 1455 N N . ASP B 1 57 ? -4.301 12.695 -5.031 1 60 57 ASP B N 1
ATOM 1456 C CA . ASP B 1 57 ? -5.668 13.195 -4.961 1 60 57 ASP B CA 1
ATOM 1457 C C . ASP B 1 57 ? -6.637 12.258 -5.68 1 60 57 ASP B C 1
ATOM 1459 O O . ASP B 1 57 ? -6.215 11.398 -6.457 1 60 57 ASP B O 1
ATOM 1463 N N . ALA B 1 58 ? -7.84 12.133 -5.047 1 51.34 58 ALA B N 1
ATOM 1464 C CA . ALA B 1 58 ? -8.875 11.281 -5.625 1 51.34 58 ALA B CA 1
ATOM 1465 C C . ALA B 1 58 ? -8.859 11.352 -7.148 1 51.34 58 ALA B C 1
ATOM 1467 O O . ALA B 1 58 ? -9.141 10.367 -7.828 1 51.34 58 ALA B O 1
ATOM 1468 N N . GLU B 1 59 ? -8.633 12.422 -7.66 1 47.66 59 GLU B N 1
ATOM 1469 C CA . GLU B 1 59 ? -8.766 12.562 -9.109 1 47.66 59 GLU B CA 1
ATOM 1470 C C . GLU B 1 59 ? -7.547 11.992 -9.828 1 47.66 59 GLU B C 1
ATOM 1472 O O . GLU B 1 59 ? -7.609 11.688 -11.023 1 47.66 59 GLU B O 1
ATOM 1477 N N . ASP B 1 60 ? -6.449 11.875 -9.211 1 48.19 60 ASP B N 1
ATOM 1478 C CA . ASP B 1 60 ? -5.211 11.75 -9.977 1 48.19 60 ASP B CA 1
ATOM 1479 C C . ASP B 1 60 ? -4.969 10.297 -10.391 1 48.19 60 ASP B C 1
ATOM 1481 O O . ASP B 1 60 ? -4.387 10.039 -11.445 1 48.19 60 ASP B O 1
ATOM 1485 N N . SER B 1 61 ? -5.164 9.32 -9.578 1 49.75 61 SER B N 1
ATOM 1486 C CA . SER B 1 61 ? -4.875 7.969 -10.047 1 49.75 61 SER B CA 1
ATOM 1487 C C . SER B 1 61 ? -6.043 7.027 -9.781 1 49.75 61 SER B C 1
ATOM 1489 O O . SER B 1 61 ? -6.59 7.004 -8.68 1 49.75 61 SER B O 1
ATOM 1491 N N . ALA B 1 62 ? -6.547 6.621 -10.93 1 49.19 62 ALA B N 1
ATOM 1492 C CA . ALA B 1 62 ? -7.621 5.633 -10.844 1 49.19 62 ALA B CA 1
ATOM 1493 C C . ALA B 1 62 ? -7.297 4.559 -9.812 1 49.19 62 ALA B C 1
ATOM 1495 O O . ALA B 1 62 ? -8.18 4.105 -9.078 1 49.19 62 ALA B O 1
ATOM 1496 N N . LEU B 1 63 ? -5.996 4.281 -9.742 1 51.38 63 LEU B N 1
ATOM 1497 C CA . LEU B 1 63 ? -5.625 3.201 -8.828 1 51.38 63 LEU B CA 1
ATOM 1498 C C . LEU B 1 63 ? -5.766 3.641 -7.379 1 51.38 63 LEU B C 1
ATOM 1500 O O . LEU B 1 63 ? -6.316 2.906 -6.555 1 51.38 63 LEU B O 1
ATOM 1504 N N . LEU B 1 64 ? -5.277 4.82 -7.195 1 55.69 64 LEU B N 1
ATOM 1505 C CA . LEU B 1 64 ? -5.312 5.297 -5.816 1 55.69 64 LEU B CA 1
ATOM 1506 C C . LEU B 1 64 ? -6.73 5.664 -5.402 1 55.69 64 LEU B C 1
ATOM 1508 O O . LEU B 1 64 ? -7.129 5.426 -4.258 1 55.69 64 LEU B O 1
ATOM 1512 N N . GLU B 1 65 ? -7.461 6.219 -6.414 1 55.75 65 GLU B N 1
ATOM 1513 C CA . GLU B 1 65 ? -8.867 6.5 -6.129 1 55.75 65 GLU B CA 1
ATOM 1514 C C . GLU B 1 65 ? -9.617 5.227 -5.754 1 55.75 65 GLU B C 1
ATOM 1516 O O . GLU B 1 65 ? -10.469 5.242 -4.859 1 55.75 65 GLU B O 1
ATOM 1521 N N . SER B 1 66 ? -9.258 4.258 -6.457 1 56.28 66 SER B N 1
ATOM 1522 C CA . SER B 1 66 ? -9.891 2.971 -6.188 1 56.28 66 SER B CA 1
ATOM 1523 C C . SER B 1 66 ? -9.492 2.436 -4.816 1 56.28 66 SER B C 1
ATOM 1525 O O . SER B 1 66 ? -10.305 1.826 -4.121 1 56.28 66 SER B O 1
ATOM 1527 N N . TRP B 1 67 ? -8.32 2.902 -4.461 1 63.03 67 TRP B N 1
ATOM 1528 C CA . TRP B 1 67 ? -7.82 2.469 -3.162 1 63.03 67 TRP B CA 1
ATOM 1529 C C . TRP B 1 67 ? -8.602 3.125 -2.029 1 63.03 67 TRP B C 1
ATOM 1531 O O . TRP B 1 67 ? -8.984 2.459 -1.064 1 63.03 67 TRP B O 1
ATOM 1541 N N . ARG B 1 68 ? -8.922 4.402 -2.189 1 62.31 68 ARG B N 1
ATOM 1542 C CA . ARG B 1 68 ? -9.469 5.219 -1.111 1 62.31 68 ARG B CA 1
ATOM 1543 C C . ARG B 1 68 ? -10.875 4.77 -0.748 1 62.31 68 ARG B C 1
ATOM 1545 O O . ARG B 1 68 ? -11.242 4.746 0.43 1 62.31 68 ARG B O 1
ATOM 1552 N N . ASN B 1 69 ? -11.586 4.34 -1.674 1 67.44 69 ASN B N 1
ATOM 1553 C CA . ASN B 1 69 ? -13.008 4.125 -1.403 1 67.44 69 ASN B CA 1
ATOM 1554 C C . ASN B 1 69 ? -13.328 2.639 -1.268 1 67.44 69 ASN B C 1
ATOM 1556 O O . ASN B 1 69 ? -14.5 2.25 -1.285 1 67.44 69 ASN B O 1
ATOM 1560 N N . ARG B 1 70 ? -12.25 1.881 -1.102 1 77.56 70 ARG B N 1
ATOM 1561 C CA . ARG B 1 70 ? -12.5 0.448 -1.006 1 77.56 70 ARG B CA 1
ATOM 1562 C C . ARG B 1 70 ? -12.312 -0.047 0.425 1 77.56 70 ARG B C 1
ATOM 1564 O O . ARG B 1 70 ? -11.359 0.343 1.103 1 77.56 70 ARG B O 1
ATOM 1571 N N . ASP B 1 71 ? -13.258 -0.9 0.828 1 82.19 71 ASP B N 1
ATOM 1572 C CA . ASP B 1 71 ? -13.203 -1.445 2.182 1 82.19 71 ASP B CA 1
ATOM 1573 C C . ASP B 1 71 ? -12.055 -2.439 2.328 1 82.19 71 ASP B C 1
ATOM 1575 O O . ASP B 1 71 ? -11.547 -2.654 3.432 1 82.19 71 ASP B O 1
ATOM 1579 N N . LEU B 1 72 ? -11.734 -3.08 1.219 1 88.94 72 LEU B N 1
ATOM 1580 C CA . LEU B 1 72 ?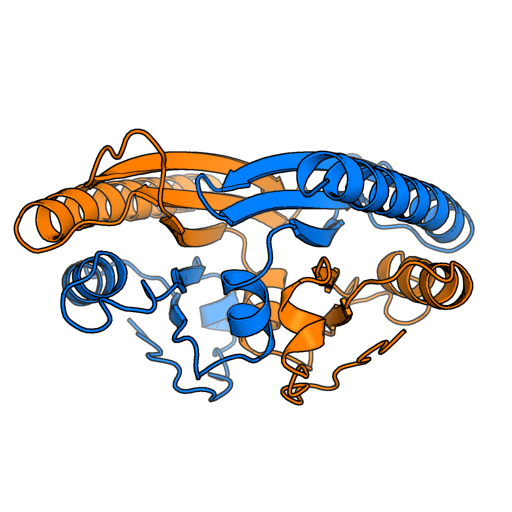 -10.656 -4.062 1.219 1 88.94 72 LEU B CA 1
ATOM 1581 C C . LEU B 1 72 ? -9.734 -3.852 0.022 1 88.94 72 LEU B C 1
ATOM 1583 O O . LEU B 1 72 ? -10.188 -3.848 -1.124 1 88.94 72 LEU B O 1
ATOM 1587 N N . VAL B 1 73 ? -8.508 -3.584 0.377 1 87.56 73 VAL B N 1
ATOM 1588 C CA . VAL B 1 73 ? -7.457 -3.502 -0.631 1 87.56 73 VAL B CA 1
ATOM 1589 C C . VAL B 1 73 ? -6.406 -4.578 -0.37 1 87.56 73 VAL B C 1
ATOM 1591 O O . VAL B 1 73 ? -5.898 -4.699 0.747 1 87.56 73 VAL B O 1
ATOM 1594 N N . ILE B 1 74 ? -6.129 -5.445 -1.37 1 90.69 74 ILE B N 1
ATOM 1595 C CA . ILE B 1 74 ? -5.102 -6.477 -1.296 1 90.69 74 ILE B CA 1
ATOM 1596 C C . ILE B 1 74 ? -3.994 -6.176 -2.305 1 90.69 74 ILE B C 1
ATOM 1598 O O . ILE B 1 74 ? -4.27 -5.934 -3.482 1 90.69 74 ILE B O 1
ATOM 1602 N N . VAL B 1 75 ? -2.75 -6.105 -1.858 1 88 75 VAL B N 1
ATOM 1603 C CA . VAL B 1 75 ? -1.593 -5.941 -2.73 1 88 75 VAL B CA 1
ATOM 1604 C C . VAL B 1 75 ? -0.781 -7.238 -2.76 1 88 75 VAL B C 1
ATOM 1606 O O . VAL B 1 75 ? -0.396 -7.758 -1.71 1 88 75 VAL B O 1
ATOM 1609 N N . VAL B 1 76 ? -0.63 -7.793 -3.936 1 90.81 76 VAL B N 1
ATOM 1610 C CA . VAL B 1 76 ? 0.286 -8.906 -4.148 1 90.81 76 VAL B CA 1
ATOM 1611 C C . VAL B 1 76 ? 1.637 -8.383 -4.629 1 90.81 76 VAL B C 1
ATOM 1613 O O . VAL B 1 76 ? 1.733 -7.797 -5.711 1 90.81 76 VAL B O 1
ATOM 1616 N N . ASP B 1 77 ? 2.689 -8.641 -3.855 1 86.69 77 ASP B N 1
ATOM 1617 C CA . ASP B 1 77 ? 3.998 -8.031 -4.066 1 86.69 77 ASP B CA 1
ATOM 1618 C C . ASP B 1 77 ? 5.086 -9.102 -4.188 1 86.69 77 ASP B C 1
ATOM 1620 O O . ASP B 1 77 ? 5.48 -9.703 -3.188 1 86.69 77 ASP B O 1
ATOM 1624 N N . PRO B 1 78 ? 5.543 -9.422 -5.406 1 88.75 78 PRO B N 1
ATOM 1625 C CA . PRO B 1 78 ? 6.723 -10.281 -5.512 1 88.75 78 PRO B CA 1
ATOM 1626 C C . PRO B 1 78 ? 7.965 -9.664 -4.871 1 88.75 78 PRO B C 1
ATOM 1628 O O . PRO B 1 78 ? 8.297 -8.508 -5.148 1 88.75 78 PRO B O 1
ATOM 1631 N N . ILE B 1 79 ? 8.68 -10.438 -3.99 1 86.75 79 ILE B N 1
ATOM 1632 C CA . ILE B 1 79 ? 9.859 -9.938 -3.283 1 86.75 79 ILE B CA 1
ATOM 1633 C C . ILE B 1 79 ? 11.016 -10.922 -3.441 1 86.75 79 ILE B C 1
ATOM 1635 O O . ILE B 1 79 ? 10.828 -12.031 -3.947 1 86.75 79 ILE B O 1
ATOM 1639 N N . ARG B 1 80 ? 12.188 -10.516 -3.08 1 86.94 80 ARG B N 1
ATOM 1640 C CA . ARG B 1 80 ? 13.383 -11.344 -3.055 1 86.94 80 ARG B CA 1
ATOM 1641 C C . ARG B 1 80 ? 14.055 -11.297 -1.685 1 86.94 80 ARG B C 1
ATOM 1643 O O . ARG B 1 80 ? 14.312 -10.219 -1.15 1 86.94 80 ARG B O 1
ATOM 1650 N N . ALA B 1 81 ? 14.172 -12.453 -1.163 1 86.38 81 ALA B N 1
ATOM 1651 C CA . ALA B 1 81 ? 14.805 -12.555 0.146 1 86.38 81 ALA B CA 1
ATOM 1652 C C . ALA B 1 81 ? 16.141 -13.297 0.049 1 86.38 81 ALA B C 1
ATOM 1654 O O . ALA B 1 81 ? 16.406 -13.977 -0.945 1 86.38 81 ALA B O 1
ATOM 1655 N N . ASP B 1 82 ? 17.031 -13.016 0.999 1 87.94 82 ASP B N 1
ATOM 1656 C CA . ASP B 1 82 ? 18.281 -13.75 1.162 1 87.94 82 ASP B CA 1
ATOM 1657 C C . ASP B 1 82 ? 18.406 -14.32 2.572 1 87.94 82 ASP B C 1
ATOM 1659 O O . ASP B 1 82 ? 18.5 -13.562 3.547 1 87.94 82 ASP B O 1
ATOM 1663 N N . PRO B 1 83 ? 18.375 -15.641 2.746 1 91.06 83 PRO B N 1
ATOM 1664 C CA . PRO B 1 83 ? 18.312 -16.688 1.717 1 91.06 83 PRO B CA 1
ATOM 1665 C C . PRO B 1 83 ? 16.953 -16.766 1.046 1 91.06 83 PRO B C 1
ATOM 1667 O O . PRO B 1 83 ? 15.93 -16.438 1.664 1 91.06 83 PRO B O 1
ATOM 1670 N N . ALA B 1 84 ? 16.969 -17.219 -0.215 1 89.25 84 ALA B N 1
ATOM 1671 C CA . ALA B 1 84 ? 15.75 -17.266 -1.018 1 89.25 84 ALA B CA 1
ATOM 1672 C C . ALA B 1 84 ? 14.859 -18.438 -0.589 1 89.25 84 ALA B C 1
ATOM 1674 O O . ALA B 1 84 ? 15.352 -19.516 -0.281 1 89.25 84 ALA B O 1
ATOM 1675 N N . ARG B 1 85 ? 13.594 -18.203 -0.421 1 92.38 85 ARG B N 1
ATOM 1676 C CA . ARG B 1 85 ? 12.547 -19.203 -0.239 1 92.38 85 ARG B CA 1
ATOM 1677 C C . ARG B 1 85 ? 11.445 -19.047 -1.278 1 92.38 85 ARG B C 1
ATOM 1679 O O . ARG B 1 85 ? 10.305 -18.703 -0.939 1 92.38 85 ARG B O 1
ATOM 1686 N N . PRO B 1 86 ? 11.812 -19.391 -2.537 1 90.75 86 PRO B N 1
ATOM 1687 C CA . PRO B 1 86 ? 10.859 -19.172 -3.629 1 90.75 86 PRO B CA 1
ATOM 1688 C C . PRO B 1 86 ? 9.477 -19.75 -3.332 1 90.75 86 PRO B C 1
ATOM 1690 O O . PRO B 1 86 ? 9.375 -20.891 -2.859 1 90.75 86 PRO B O 1
ATOM 1693 N N . GLY B 1 87 ? 8.461 -18.922 -3.533 1 91.56 87 GLY B N 1
ATOM 1694 C CA . GLY B 1 87 ? 7.094 -19.375 -3.365 1 91.56 87 GLY B CA 1
ATOM 1695 C C . GLY B 1 87 ? 6.527 -19.062 -1.99 1 91.56 87 GLY B C 1
ATOM 1696 O O . GLY B 1 87 ? 5.328 -19.219 -1.757 1 91.56 87 GLY B O 1
ATOM 1697 N N . GLN B 1 88 ? 7.355 -18.688 -0.984 1 93.5 88 GLN B N 1
ATOM 1698 C CA . GLN B 1 88 ? 6.875 -18.344 0.349 1 93.5 88 GLN B CA 1
ATOM 1699 C C . GLN B 1 88 ? 5.992 -17.094 0.312 1 93.5 88 GLN B C 1
ATOM 1701 O O . GLN B 1 88 ? 6.359 -16.094 -0.292 1 93.5 88 GLN B O 1
ATOM 1706 N N . VAL B 1 89 ? 4.812 -17.188 0.962 1 94.44 89 VAL B N 1
ATOM 1707 C CA . VAL B 1 89 ? 3.855 -16.078 0.999 1 94.44 89 VAL B CA 1
ATOM 1708 C C . VAL B 1 89 ? 3.809 -15.484 2.404 1 94.44 89 VAL B C 1
ATOM 1710 O O . VAL B 1 89 ? 3.637 -16.219 3.387 1 94.44 89 VAL B O 1
ATOM 1713 N N . HIS B 1 90 ? 4.074 -14.227 2.553 1 93.19 90 HIS B N 1
ATOM 1714 C CA . HIS B 1 90 ? 3.955 -13.469 3.795 1 93.19 90 HIS B CA 1
ATOM 1715 C C . HIS B 1 90 ? 2.721 -12.57 3.781 1 93.19 90 HIS B C 1
ATOM 1717 O O . HIS B 1 90 ? 2.525 -11.797 2.844 1 93.19 90 HIS B O 1
ATOM 1723 N N . ARG B 1 91 ? 1.896 -12.641 4.797 1 94.56 91 ARG B N 1
ATOM 1724 C CA . ARG B 1 91 ? 0.67 -11.852 4.898 1 94.56 91 ARG B CA 1
ATOM 1725 C C . ARG B 1 91 ? 0.799 -10.773 5.973 1 94.56 91 ARG B C 1
ATOM 1727 O O . ARG B 1 91 ? 1.121 -11.078 7.125 1 94.56 91 ARG B O 1
ATOM 1734 N N . HIS B 1 92 ? 0.58 -9.562 5.594 1 91 92 HIS B N 1
ATOM 1735 C CA . HIS B 1 92 ? 0.524 -8.43 6.512 1 91 92 HIS B CA 1
ATOM 1736 C C . HIS B 1 92 ? -0.785 -7.66 6.359 1 91 92 HIS B C 1
ATOM 1738 O O . HIS B 1 92 ? -1.126 -7.215 5.262 1 91 92 HIS B O 1
ATOM 1744 N N . ALA B 1 93 ? -1.486 -7.488 7.496 1 91.38 93 ALA B N 1
ATOM 1745 C CA . ALA B 1 93 ? -2.742 -6.746 7.477 1 91.38 93 ALA B CA 1
ATOM 1746 C C . ALA B 1 93 ? -2.621 -5.441 8.258 1 91.38 93 ALA B C 1
ATOM 1748 O O . ALA B 1 93 ? -2.029 -5.414 9.344 1 91.38 93 ALA B O 1
ATOM 1749 N N . VAL B 1 94 ? -3.043 -4.344 7.645 1 84.38 94 VAL B N 1
ATOM 1750 C CA . VAL B 1 94 ? -3.088 -3.027 8.273 1 84.38 94 VAL B CA 1
ATOM 1751 C C . VAL B 1 94 ? -4.535 -2.543 8.359 1 84.38 94 VAL B C 1
ATOM 1753 O O . VAL B 1 94 ? -5.207 -2.398 7.336 1 84.38 94 VAL B O 1
ATOM 1756 N N . ALA B 1 95 ? -4.977 -2.23 9.562 1 85.38 95 ALA B N 1
ATOM 1757 C CA . ALA B 1 95 ? -6.332 -1.717 9.742 1 85.38 95 ALA B CA 1
ATOM 1758 C C . ALA B 1 95 ? -6.457 -0.29 9.219 1 85.38 95 ALA B C 1
ATOM 1760 O O . ALA B 1 95 ? -5.551 0.526 9.406 1 85.38 95 ALA B O 1
ATOM 1761 N N . ARG B 1 96 ? -7.48 -0.07 8.461 1 82 96 ARG B N 1
ATOM 1762 C CA . ARG B 1 96 ? -7.883 1.27 8.039 1 82 96 ARG B CA 1
ATOM 1763 C C . ARG B 1 96 ? -9.211 1.664 8.68 1 82 96 ARG B C 1
ATOM 1765 O O . ARG B 1 96 ? -10.273 1.499 8.07 1 82 96 ARG B O 1
ATOM 1772 N N . PRO B 1 97 ? -9.102 2.17 9.93 1 80.81 97 PRO B N 1
ATOM 1773 C CA . PRO B 1 97 ? -10.352 2.482 10.625 1 80.81 97 PRO B CA 1
ATOM 1774 C C . PRO B 1 97 ? -11.281 3.371 9.805 1 80.81 97 PRO B C 1
ATOM 1776 O O . PRO B 1 97 ? -10.828 4.352 9.203 1 80.81 97 PRO B O 1
ATOM 1779 N N . GLY B 1 98 ? -12.578 2.908 9.805 1 77.06 98 GLY B N 1
ATOM 1780 C CA . GLY B 1 98 ? -13.586 3.654 9.07 1 77.06 98 GLY B CA 1
ATOM 1781 C C . GLY B 1 98 ? -13.617 3.32 7.59 1 77.06 98 GLY B C 1
ATOM 1782 O O . GLY B 1 98 ? -14.516 3.758 6.867 1 77.06 98 GLY B O 1
ATOM 1783 N N . ARG B 1 99 ? -12.688 2.566 7.078 1 76.56 99 ARG B N 1
ATOM 1784 C CA . ARG B 1 99 ? -12.625 2.25 5.656 1 76.56 99 ARG B CA 1
ATOM 1785 C C . ARG B 1 99 ? -12.484 0.748 5.434 1 76.56 99 ARG B C 1
ATOM 1787 O O . ARG B 1 99 ? -12.984 0.21 4.445 1 76.56 99 ARG B O 1
ATOM 1794 N N . GLY B 1 100 ? -11.758 0.024 6.367 1 85 100 GLY B N 1
ATOM 1795 C CA . GLY B 1 100 ? -11.531 -1.403 6.215 1 85 100 GLY B CA 1
ATOM 1796 C C . GLY B 1 100 ? -10.102 -1.813 6.512 1 85 100 GLY B C 1
ATOM 1797 O O . GLY B 1 100 ? -9.578 -1.532 7.598 1 85 100 GLY B O 1
ATOM 1798 N N . ARG B 1 101 ? -9.539 -2.473 5.543 1 89.56 101 ARG B N 1
ATOM 1799 C CA . ARG B 1 101 ? -8.18 -2.92 5.824 1 89.56 101 ARG B CA 1
ATOM 1800 C C . ARG B 1 101 ? -7.371 -3.055 4.543 1 89.56 101 ARG B C 1
ATOM 1802 O O . ARG B 1 101 ? -7.938 -3.191 3.455 1 89.56 101 ARG B O 1
ATOM 1809 N N . LEU B 1 102 ? -6.113 -2.889 4.625 1 88.44 102 LEU B N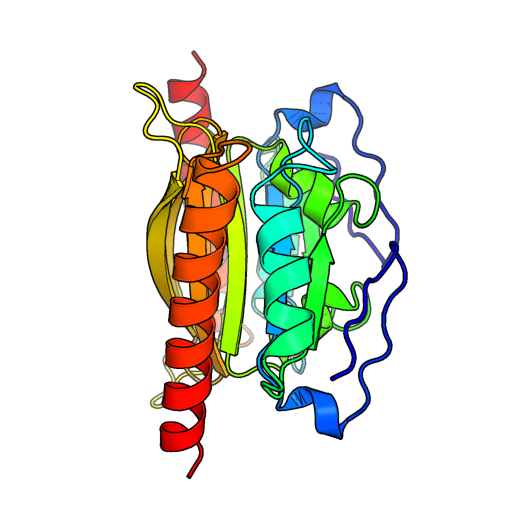 1
ATOM 1810 C CA . LEU B 1 102 ? -5.102 -3.184 3.617 1 88.44 102 LEU B CA 1
ATOM 1811 C C . LEU B 1 102 ? -4.379 -4.488 3.938 1 88.44 102 LEU B C 1
ATOM 1813 O O . LEU B 1 102 ? -3.9 -4.68 5.059 1 88.44 102 LEU B O 1
ATOM 1817 N N . VAL B 1 103 ? -4.371 -5.418 3.023 1 93.06 103 VAL B N 1
ATOM 1818 C CA . VAL B 1 103 ? -3.627 -6.664 3.176 1 93.06 103 VAL B CA 1
ATOM 1819 C C . VAL B 1 103 ? -2.506 -6.727 2.141 1 93.06 103 VAL B C 1
ATOM 1821 O O . VAL B 1 103 ? -2.746 -6.559 0.943 1 93.06 103 VAL B O 1
ATOM 1824 N N . VAL B 1 104 ? -1.306 -6.883 2.572 1 91.81 104 VAL B N 1
ATOM 1825 C CA . VAL B 1 104 ? -0.165 -7.098 1.688 1 91.81 104 VAL B CA 1
ATOM 1826 C C . VAL B 1 104 ? 0.22 -8.578 1.688 1 91.81 104 VAL B C 1
ATOM 1828 O O . VAL B 1 104 ? 0.537 -9.141 2.736 1 91.81 104 VAL B O 1
ATOM 1831 N N . LEU B 1 105 ? 0.1 -9.227 0.525 1 94.38 105 LEU B N 1
ATOM 1832 C CA . LEU B 1 105 ? 0.637 -10.562 0.29 1 94.38 105 LEU B CA 1
ATOM 1833 C C . LEU B 1 105 ? 1.985 -10.484 -0.418 1 94.38 105 LEU B C 1
ATOM 1835 O O . LEU B 1 105 ? 2.041 -10.406 -1.647 1 94.38 105 LEU B O 1
ATOM 1839 N N . ALA B 1 106 ? 3.07 -10.469 0.359 1 91.62 106 ALA B N 1
ATOM 1840 C CA . ALA B 1 106 ? 4.422 -10.523 -0.19 1 91.62 106 ALA B CA 1
ATOM 1841 C C . ALA B 1 106 ? 4.809 -11.953 -0.554 1 91.62 106 ALA B C 1
ATOM 1843 O O . ALA B 1 106 ? 4.688 -12.867 0.268 1 91.62 106 ALA B O 1
ATOM 1844 N N . VAL B 1 107 ? 5.211 -12.109 -1.778 1 93 107 VAL B N 1
ATOM 1845 C CA . VAL B 1 107 ? 5.508 -13.445 -2.271 1 93 107 VAL B CA 1
ATOM 1846 C C . VAL B 1 107 ? 6.957 -13.516 -2.754 1 93 107 VAL B C 1
ATOM 1848 O O . VAL B 1 107 ? 7.348 -12.766 -3.656 1 93 107 VAL B O 1
ATOM 1851 N N . GLU B 1 108 ? 7.742 -14.359 -2.102 1 90.94 108 GLU B N 1
ATOM 1852 C CA . GLU B 1 108 ? 9.102 -14.539 -2.59 1 90.94 108 GLU B CA 1
ATOM 1853 C C . GLU B 1 108 ? 9.117 -15.109 -4.008 1 90.94 108 GLU B C 1
ATOM 1855 O O . GLU B 1 108 ? 8.602 -16.203 -4.242 1 90.94 108 GLU B O 1
ATOM 1860 N N . ALA B 1 109 ? 9.703 -14.352 -4.871 1 86.81 109 ALA B N 1
ATOM 1861 C CA . ALA B 1 109 ? 9.641 -14.609 -6.309 1 86.81 109 ALA B CA 1
ATOM 1862 C C . ALA B 1 109 ? 10.219 -15.984 -6.637 1 86.81 109 ALA B C 1
ATOM 1864 O O . ALA B 1 109 ? 11.211 -16.406 -6.035 1 86.81 109 ALA B O 1
ATOM 1865 N N . GLY B 1 110 ? 9.531 -16.672 -7.48 1 85.31 110 GLY B N 1
ATOM 1866 C CA . GLY B 1 110 ? 9.906 -17.953 -8.047 1 85.31 110 GLY B CA 1
ATOM 1867 C C . GLY B 1 110 ? 9.281 -18.219 -9.406 1 85.31 110 GLY B C 1
ATOM 1868 O O . GLY B 1 110 ? 8.391 -17.484 -9.836 1 85.31 110 GLY B O 1
ATOM 1869 N N . ASP B 1 111 ? 9.867 -19.141 -10.133 1 85.31 111 ASP B N 1
ATOM 1870 C CA . ASP B 1 111 ? 9.32 -19.438 -11.445 1 85.31 111 ASP B CA 1
ATOM 1871 C C . ASP B 1 111 ? 8.773 -20.875 -11.492 1 85.31 111 ASP B C 1
ATOM 1873 O O . ASP B 1 111 ? 8.852 -21.609 -10.508 1 85.31 111 ASP B O 1
ATOM 1877 N N . GLY B 1 112 ? 8.016 -21.047 -12.602 1 87.69 112 GLY B N 1
ATOM 1878 C CA . GLY B 1 112 ? 7.523 -22.391 -12.828 1 87.69 112 GLY B CA 1
ATOM 1879 C C . GLY B 1 112 ? 6.629 -22.906 -11.711 1 87.69 112 GLY B C 1
ATOM 1880 O O . GLY B 1 112 ? 5.672 -22.234 -11.328 1 87.69 112 GLY B O 1
ATOM 1881 N N . ASP B 1 113 ? 7.035 -24.078 -11.203 1 91 113 ASP B N 1
ATOM 1882 C CA . ASP B 1 113 ? 6.242 -24.75 -10.188 1 91 113 ASP B CA 1
ATOM 1883 C C . ASP B 1 113 ? 6.113 -23.906 -8.93 1 91 113 ASP B C 1
ATOM 1885 O O . ASP B 1 113 ? 5.062 -23.891 -8.281 1 91 113 ASP B O 1
ATOM 1889 N N . HIS B 1 114 ? 7.18 -23.188 -8.625 1 91.44 114 HIS B N 1
ATOM 1890 C CA . HIS B 1 114 ? 7.137 -22.328 -7.461 1 91.44 114 HIS B CA 1
ATOM 1891 C C . HIS B 1 114 ? 6.109 -21.203 -7.645 1 91.44 114 HIS B C 1
ATOM 1893 O O . HIS B 1 114 ? 5.34 -20.906 -6.727 1 91.44 114 HIS B O 1
ATOM 1899 N N . ALA B 1 115 ? 6.168 -20.656 -8.844 1 91.31 115 ALA B N 1
ATOM 1900 C CA . ALA B 1 115 ? 5.23 -19.578 -9.133 1 91.31 115 ALA B CA 1
ATOM 1901 C C . ALA B 1 115 ? 3.791 -20.078 -9.102 1 91.31 115 ALA B C 1
ATOM 1903 O O . ALA B 1 115 ? 2.902 -19.406 -8.578 1 91.31 115 ALA B O 1
ATOM 1904 N N . SER B 1 116 ? 3.59 -21.25 -9.641 1 92.69 116 SER B N 1
ATOM 1905 C CA . SER B 1 116 ? 2.25 -21.828 -9.688 1 92.69 116 SER B CA 1
ATOM 1906 C C . SER B 1 116 ? 1.731 -22.141 -8.289 1 92.69 116 SER B C 1
ATOM 1908 O O . SER B 1 116 ? 0.582 -21.844 -7.965 1 92.69 116 SER B O 1
ATOM 1910 N N . ALA B 1 117 ? 2.533 -22.703 -7.484 1 94.25 117 ALA B N 1
ATOM 1911 C CA . ALA B 1 117 ? 2.15 -23.031 -6.117 1 94.25 117 ALA B CA 1
ATOM 1912 C C . ALA B 1 117 ? 1.868 -21.781 -5.301 1 94.25 117 ALA B C 1
ATOM 1914 O O . ALA B 1 117 ? 0.893 -21.719 -4.551 1 94.25 117 ALA B O 1
ATOM 1915 N N . ALA B 1 118 ? 2.768 -20.828 -5.445 1 94.56 118 ALA B N 1
ATOM 1916 C CA . ALA B 1 118 ? 2.572 -19.547 -4.758 1 94.56 118 ALA B CA 1
ATOM 1917 C C . ALA B 1 118 ? 1.268 -18.891 -5.188 1 94.56 118 ALA B C 1
ATOM 1919 O O . ALA B 1 118 ? 0.53 -18.359 -4.355 1 94.56 118 ALA B O 1
ATOM 1920 N N . ALA B 1 119 ? 1.058 -18.938 -6.41 1 93.62 119 ALA B N 1
ATOM 1921 C CA . ALA B 1 119 ? -0.156 -18.328 -6.949 1 93.62 119 ALA B CA 1
ATOM 1922 C C . ALA B 1 119 ? -1.404 -18.969 -6.352 1 93.62 119 ALA B C 1
ATOM 1924 O O . ALA B 1 119 ? -2.369 -18.266 -6.023 1 93.62 119 ALA B O 1
ATOM 1925 N N . ARG B 1 120 ? -1.424 -20.25 -6.211 1 94.38 120 ARG B N 1
ATOM 1926 C CA . ARG B 1 120 ? -2.564 -20.938 -5.613 1 94.38 120 ARG B CA 1
ATOM 1927 C C . ARG B 1 120 ? -2.799 -20.469 -4.184 1 94.38 120 ARG B C 1
ATOM 1929 O O . ARG B 1 120 ? -3.936 -20.188 -3.793 1 94.38 120 ARG B O 1
ATOM 1936 N N . GLN B 1 121 ? -1.697 -20.344 -3.441 1 96 121 GLN B N 1
ATOM 1937 C CA . GLN B 1 121 ? -1.799 -19.859 -2.07 1 96 121 GLN B CA 1
ATOM 1938 C C . GLN B 1 121 ? -2.348 -18.438 -2.029 1 96 121 GLN B C 1
ATOM 1940 O O . GLN B 1 121 ? -3.189 -18.109 -1.187 1 96 121 GLN B O 1
ATOM 1945 N N . VAL B 1 122 ? -1.838 -17.656 -2.9 1 95.75 122 VAL B N 1
ATOM 1946 C CA . VAL B 1 122 ? -2.246 -16.25 -2.963 1 95.75 122 VAL B CA 1
ATOM 1947 C C . VAL B 1 122 ? -3.729 -16.156 -3.32 1 95.75 122 VAL B C 1
ATOM 1949 O O . VAL B 1 122 ? -4.48 -15.414 -2.693 1 95.75 122 VAL B O 1
ATOM 1952 N N . VAL B 1 123 ? -4.152 -16.922 -4.254 1 93.94 123 VAL B N 1
ATOM 1953 C CA . VAL B 1 123 ? -5.543 -16.906 -4.699 1 93.94 123 VAL B CA 1
ATOM 1954 C C . VAL B 1 123 ? -6.453 -17.375 -3.564 1 93.94 123 VAL B C 1
ATOM 1956 O O . VAL B 1 123 ? -7.508 -16.797 -3.324 1 93.94 123 VAL B O 1
ATOM 1959 N N . ASP B 1 124 ? -6.031 -18.422 -2.877 1 93.94 124 ASP B N 1
ATOM 1960 C CA . ASP B 1 124 ? -6.789 -18.891 -1.724 1 93.94 124 ASP B CA 1
ATOM 1961 C C . ASP B 1 124 ? -6.902 -17.797 -0.658 1 93.94 124 ASP B C 1
ATOM 1963 O O . ASP B 1 124 ? -7.961 -17.625 -0.058 1 93.94 124 ASP B O 1
ATOM 1967 N N . ALA B 1 125 ? -5.789 -17.125 -0.428 1 94.44 125 ALA B N 1
ATOM 1968 C CA . ALA B 1 125 ? -5.766 -16.062 0.567 1 94.44 125 ALA B CA 1
ATOM 1969 C C . ALA B 1 125 ? -6.695 -14.914 0.167 1 94.44 125 ALA B C 1
ATOM 1971 O O . ALA B 1 125 ? -7.395 -14.352 1.011 1 94.44 125 ALA B O 1
ATOM 1972 N N . ILE B 1 126 ? -6.645 -14.562 -1.091 1 93.19 126 ILE B N 1
ATOM 1973 C CA . ILE B 1 126 ? -7.508 -13.508 -1.611 1 93.19 126 ILE B CA 1
ATOM 1974 C C . ILE B 1 126 ? -8.969 -13.898 -1.422 1 93.19 126 ILE B C 1
ATOM 1976 O O . ILE B 1 126 ? -9.781 -13.102 -0.941 1 93.19 126 ILE B O 1
ATOM 1980 N N . ALA B 1 127 ? -9.297 -15.133 -1.767 1 90.5 127 ALA B N 1
ATOM 1981 C CA . ALA B 1 127 ? -10.664 -15.617 -1.612 1 90.5 127 ALA B CA 1
ATOM 1982 C C . ALA B 1 127 ? -11.109 -15.562 -0.152 1 90.5 127 ALA B C 1
ATOM 1984 O O . ALA B 1 127 ? -12.242 -15.195 0.146 1 90.5 127 ALA B O 1
ATOM 1985 N N . ALA B 1 128 ? -10.211 -15.938 0.705 1 91.81 128 ALA B N 1
ATOM 1986 C CA . ALA B 1 128 ? -10.516 -15.906 2.133 1 91.81 128 ALA B CA 1
ATOM 1987 C C . ALA B 1 128 ? -10.773 -14.477 2.607 1 91.81 128 ALA B C 1
ATOM 1989 O O . ALA B 1 128 ? -11.703 -14.234 3.389 1 91.81 128 ALA B O 1
ATOM 1990 N N . GLU B 1 129 ? -9.914 -13.539 2.15 1 91.31 129 GLU B N 1
ATOM 1991 C CA . GLU B 1 129 ? -10.078 -12.141 2.541 1 91.31 129 GLU B CA 1
ATOM 1992 C C . GLU B 1 129 ? -11.391 -11.57 2.02 1 91.31 129 GLU B C 1
ATOM 1994 O O . GLU B 1 129 ? -12.07 -10.828 2.729 1 91.31 129 GLU B O 1
ATOM 1999 N N . VAL B 1 130 ? -11.719 -11.852 0.771 1 87.56 130 VAL B N 1
ATOM 2000 C CA . VAL B 1 130 ? -12.922 -11.344 0.124 1 87.56 130 VAL B CA 1
ATOM 2001 C C . VAL B 1 130 ? -14.156 -11.945 0.786 1 87.56 130 VAL B C 1
ATOM 2003 O O . VAL B 1 130 ? -15.156 -11.25 1.005 1 87.56 130 VAL B O 1
ATOM 2006 N N . GLY B 1 131 ? -14.109 -13.227 1.012 1 83.75 131 GLY B N 1
ATOM 2007 C CA . GLY B 1 131 ? -15.203 -13.898 1.69 1 83.75 131 GLY B CA 1
ATOM 2008 C C . GLY B 1 131 ? -15.469 -13.352 3.082 1 83.75 131 GLY B C 1
ATOM 2009 O O . GLY B 1 131 ? -16.625 -13.227 3.5 1 83.75 131 GLY B O 1
ATOM 2010 N N . ALA B 1 132 ? -14.375 -13.055 3.812 1 77.88 132 ALA B N 1
ATOM 2011 C CA . ALA B 1 132 ? -14.484 -12.531 5.172 1 77.88 132 ALA B CA 1
ATOM 2012 C C . ALA B 1 132 ? -15.117 -11.141 5.172 1 77.88 132 ALA B C 1
ATOM 2014 O O . ALA B 1 132 ? -15.781 -10.758 6.137 1 77.88 132 ALA B O 1
ATOM 2015 N N . GLY B 1 133 ? -14.797 -10.32 4.199 1 69.06 133 GLY B N 1
ATOM 2016 C CA . GLY B 1 133 ? -15.359 -8.984 4.109 1 69.06 133 GLY B CA 1
ATOM 2017 C C . GLY B 1 133 ? -16.859 -8.984 3.852 1 69.06 133 GLY B C 1
ATOM 2018 O O . GLY B 1 133 ? -17.562 -8.055 4.246 1 69.06 133 GLY B O 1
ATOM 2019 N N . ARG B 1 134 ? -17.312 -9.945 3.148 1 63.88 134 ARG B N 1
ATOM 2020 C CA . ARG B 1 134 ? -18.734 -10.062 2.873 1 63.88 134 ARG B CA 1
ATOM 2021 C C . ARG B 1 134 ? -19.516 -10.336 4.152 1 63.88 134 ARG B C 1
ATOM 2023 O O . ARG B 1 134 ? -20.656 -9.883 4.301 1 63.88 134 ARG B O 1
ATOM 2030 N N . THR B 1 135 ? -18.875 -10.953 5.016 1 57.31 135 THR B N 1
ATOM 2031 C CA . THR B 1 135 ? -19.562 -11.258 6.27 1 57.31 135 THR B CA 1
ATOM 2032 C C . THR B 1 135 ? -19.609 -10.023 7.164 1 57.31 135 THR B C 1
ATOM 2034 O O . THR B 1 135 ? -20.531 -9.875 7.973 1 57.31 135 THR B O 1
ATOM 2037 N N . ARG B 1 136 ? -18.719 -9.164 6.945 1 53.22 136 ARG B N 1
ATOM 2038 C CA . ARG B 1 136 ? -18.672 -7.98 7.801 1 53.22 136 ARG B CA 1
ATOM 2039 C C . ARG B 1 136 ? -19.641 -6.906 7.305 1 53.22 136 ARG B C 1
ATOM 2041 O O . ARG B 1 136 ? -20.188 -6.137 8.102 1 53.22 136 ARG B O 1
ATOM 2048 N N . SER B 1 137 ? -19.797 -6.777 6.016 1 48.41 137 SER B N 1
ATOM 2049 C CA . SER B 1 137 ? -20.75 -5.824 5.449 1 48.41 137 SER B CA 1
ATOM 2050 C C . SER B 1 137 ? -22.172 -6.348 5.539 1 48.41 137 SER B C 1
ATOM 2052 O O . SER B 1 137 ? -23.125 -5.578 5.426 1 48.41 137 SER B O 1
ATOM 2054 N N . ALA B 1 138 ? -22.5 -7.699 5.898 1 37.81 138 ALA B N 1
ATOM 2055 C CA . ALA B 1 138 ? -23.859 -8.18 6.098 1 37.81 138 ALA B CA 1
ATOM 2056 C C . ALA B 1 138 ? -24.312 -7.953 7.539 1 37.81 138 ALA B C 1
ATOM 2058 O O . ALA B 1 138 ? -23.5 -7.969 8.461 1 37.81 138 ALA B O 1
#